Protein AF-H3H892-F1 (afdb_monomer)

Organism: Phytophthora ramorum (NCBI:txid164328)

Radius of gyration: 75.62 Å; Cα contacts (8 Å, |Δi|>4): 54; chains: 1; bounding box: 138×63×207 Å

Solvent-accessible surface area (backbone atoms only — not comparable to full-atom values): 18200 Å² total; per-residue (Å²): 142,84,83,83,84,80,84,80,76,83,85,83,81,85,79,85,83,84,84,83,81,87,83,89,85,81,79,95,74,92,76,88,75,78,83,76,73,81,71,98,73,62,76,70,66,55,54,45,59,76,70,69,56,87,44,82,67,57,51,55,53,53,53,48,51,51,53,47,54,51,48,53,50,51,52,49,54,49,54,47,50,53,48,54,52,50,49,52,49,51,51,52,44,65,76,70,48,92,69,76,68,89,49,66,69,59,42,53,43,44,74,69,34,91,43,76,67,42,36,53,50,46,57,52,65,72,48,71,78,78,69,74,54,69,60,54,49,51,52,50,52,51,51,47,55,52,50,52,52,51,51,52,53,48,51,54,50,50,53,52,50,51,54,49,49,54,51,51,50,53,50,48,59,47,51,54,52,49,53,51,51,52,52,53,52,52,48,54,52,50,53,48,53,51,54,49,52,53,50,52,53,50,51,54,52,48,54,52,52,53,51,49,54,51,52,52,52,51,52,52,50,51,54,51,51,52,52,53,51,52,52,49,52,54,48,52,55,49,51,53,50,53,51,51,52,51,53,52,52,52,52,52,51,51,51,51,51,52,52,52,52,48,51,55,46,55,42,51,54,30,51,54,44,27,77,74,42,60,74,68,38,37,55,52,24,54,53,52,43,53,55,45,53,55,50,52,52,53,51,50,54,53,52,53,54,52,51,59,58,67,73,75,114

Structure (mmCIF, N/CA/C/O backbone):
data_AF-H3H892-F1
#
_entry.id   AF-H3H892-F1
#
loop_
_atom_site.group_PDB
_atom_site.id
_atom_site.type_symbol
_atom_site.label_atom_id
_atom_site.label_alt_id
_atom_site.label_comp_id
_atom_site.label_asym_id
_atom_site.label_entity_id
_atom_site.label_seq_id
_atom_site.pdbx_PDB_ins_code
_atom_site.Cartn_x
_atom_site.Cartn_y
_atom_site.Cartn_z
_atom_site.occupancy
_atom_site.B_iso_or_equiv
_atom_site.auth_seq_id
_atom_site.auth_comp_id
_atom_site.auth_asym_id
_atom_site.auth_atom_id
_atom_site.pdbx_PDB_model_num
ATOM 1 N N . MET A 1 1 ? 9.735 -48.582 -25.160 1.00 47.03 1 MET A N 1
ATOM 2 C CA . MET A 1 1 ? 9.459 -47.682 -24.021 1.00 47.03 1 MET A CA 1
ATOM 3 C C . MET A 1 1 ? 9.987 -46.310 -24.380 1.00 47.03 1 MET A C 1
ATOM 5 O O . MET A 1 1 ? 11.188 -46.215 -24.537 1.00 47.03 1 MET A O 1
ATOM 9 N N . VAL A 1 2 ? 9.115 -45.327 -24.606 1.00 42.19 2 VAL A N 1
ATOM 10 C CA . VAL A 1 2 ? 9.162 -43.933 -24.112 1.00 42.19 2 VAL A CA 1
ATOM 11 C C . VAL A 1 2 ? 7.874 -43.288 -24.637 1.00 42.19 2 VAL A C 1
ATOM 13 O O . VAL A 1 2 ? 7.561 -43.370 -25.822 1.00 42.19 2 VAL A O 1
ATOM 16 N N . HIS A 1 3 ? 7.081 -42.764 -23.709 1.00 42.06 3 HIS A N 1
ATOM 17 C CA . HIS A 1 3 ? 5.717 -42.287 -23.897 1.00 42.06 3 HIS A CA 1
ATOM 18 C C . HIS A 1 3 ? 5.657 -40.904 -24.560 1.00 42.06 3 HIS A C 1
ATOM 20 O O . HIS A 1 3 ? 6.443 -40.018 -24.233 1.00 42.06 3 HIS A O 1
ATOM 26 N N . SER A 1 4 ? 4.666 -40.700 -25.431 1.00 47.91 4 SER A N 1
ATOM 27 C CA . SER A 1 4 ? 4.215 -39.376 -25.873 1.00 47.91 4 SER A CA 1
ATOM 28 C C . SER A 1 4 ? 3.509 -38.639 -24.722 1.00 47.91 4 SER A C 1
ATOM 30 O O . SER A 1 4 ? 2.649 -39.247 -24.078 1.00 47.91 4 SER A O 1
ATOM 32 N N . PRO A 1 5 ? 3.776 -37.345 -24.463 1.00 55.62 5 PRO A N 1
ATOM 33 C CA . PRO A 1 5 ? 2.976 -36.573 -23.522 1.00 55.62 5 PRO A CA 1
ATOM 34 C C . PRO A 1 5 ? 1.697 -36.078 -24.204 1.00 55.62 5 PRO A C 1
ATOM 36 O O . PRO A 1 5 ? 1.735 -35.402 -25.232 1.00 55.62 5 PRO A O 1
ATOM 39 N N . SER A 1 6 ? 0.558 -36.419 -23.604 1.00 49.12 6 SER A N 1
ATOM 40 C CA . SER A 1 6 ? -0.753 -35.894 -23.977 1.00 49.12 6 SER A CA 1
ATOM 41 C C . SER A 1 6 ? -0.872 -34.408 -23.634 1.00 49.12 6 SER A C 1
ATOM 43 O O . SER A 1 6 ? -0.512 -33.959 -22.549 1.00 49.12 6 SER A O 1
ATOM 45 N N . ARG A 1 7 ? -1.425 -33.663 -24.589 1.00 44.34 7 ARG A N 1
ATOM 46 C CA . ARG A 1 7 ? -1.801 -32.251 -24.521 1.00 44.34 7 ARG A CA 1
ATOM 47 C C . ARG A 1 7 ? -2.957 -32.070 -23.528 1.00 44.34 7 ARG A C 1
ATOM 49 O O . ARG A 1 7 ? -4.075 -32.483 -23.817 1.00 44.34 7 ARG A O 1
ATOM 56 N N . ALA A 1 8 ? -2.697 -31.452 -22.378 1.00 49.72 8 ALA A N 1
ATOM 57 C CA . ALA A 1 8 ? -3.742 -31.020 -21.450 1.00 49.72 8 ALA A CA 1
ATOM 58 C C . ALA A 1 8 ? -4.395 -29.724 -21.967 1.00 49.72 8 ALA A C 1
ATOM 60 O O . ALA A 1 8 ? -3.705 -28.751 -22.271 1.00 49.72 8 ALA A O 1
ATOM 61 N N . GLY A 1 9 ? -5.722 -29.739 -22.118 1.00 53.09 9 GLY A N 1
ATOM 62 C CA . GLY A 1 9 ? -6.535 -28.565 -22.444 1.00 53.09 9 GLY A CA 1
ATOM 63 C C . GLY A 1 9 ? -6.753 -27.639 -21.233 1.00 53.09 9 GLY A C 1
ATOM 64 O O . GLY A 1 9 ? -6.467 -28.035 -20.102 1.00 53.09 9 GLY A O 1
ATOM 65 N N . PRO A 1 10 ? -7.241 -26.406 -21.458 1.00 60.66 10 PRO A N 1
ATOM 66 C CA . PRO A 1 10 ? -7.428 -25.405 -20.408 1.00 60.66 10 PRO A CA 1
ATOM 67 C C . PRO A 1 10 ? -8.601 -25.760 -19.471 1.00 60.66 10 PRO A C 1
ATOM 69 O O . PRO A 1 10 ? -9.523 -26.465 -19.888 1.00 60.66 10 PRO A O 1
ATOM 72 N N . PRO A 1 11 ? -8.602 -25.270 -18.216 1.00 57.16 11 PRO A N 1
ATOM 73 C CA . PRO A 1 11 ? -9.674 -25.546 -17.266 1.00 57.16 11 PRO A CA 1
ATOM 74 C C . PRO A 1 11 ? -10.983 -24.848 -17.661 1.00 57.16 11 PRO A C 1
ATOM 76 O O . PRO A 1 11 ? -10.995 -23.702 -18.112 1.00 57.16 11 PRO A O 1
ATOM 79 N N . ALA A 1 12 ? -12.089 -25.566 -17.464 1.00 53.22 12 ALA A N 1
ATOM 80 C CA . ALA A 1 12 ? -13.446 -25.111 -17.729 1.00 53.22 12 ALA A CA 1
ATOM 81 C C . ALA A 1 12 ? -13.872 -23.963 -16.796 1.00 53.22 12 ALA A C 1
ATOM 83 O O . ALA A 1 12 ? -13.618 -23.971 -15.592 1.00 53.22 12 ALA A O 1
ATOM 84 N N . THR A 1 13 ? -14.557 -22.986 -17.381 1.00 53.31 13 THR A N 1
ATOM 85 C CA . THR A 1 13 ? -15.216 -21.852 -16.725 1.00 53.31 13 THR A CA 1
ATOM 86 C C . THR A 1 13 ? -16.431 -22.334 -15.913 1.00 53.31 13 THR A C 1
ATOM 88 O O . THR A 1 13 ? -17.211 -23.128 -16.443 1.00 53.31 13 THR A O 1
ATOM 91 N N . PRO A 1 14 ? -16.671 -21.863 -14.674 1.00 55.03 14 PRO A N 1
ATOM 92 C CA . PRO A 1 14 ? -17.935 -22.122 -13.990 1.00 55.03 14 PRO A CA 1
ATOM 93 C C . PRO A 1 14 ? -19.071 -21.300 -14.618 1.00 55.03 14 PRO A C 1
ATOM 95 O O . PRO A 1 14 ? -18.938 -20.092 -14.812 1.00 55.03 14 PRO A O 1
ATOM 98 N N . ALA A 1 15 ? -20.185 -21.964 -14.926 1.00 54.38 15 ALA A N 1
ATOM 99 C CA . ALA A 1 15 ? -21.421 -21.354 -15.414 1.00 54.38 15 ALA A CA 1
ATOM 100 C C . ALA A 1 15 ? -22.170 -20.580 -14.296 1.00 54.38 15 ALA A C 1
ATOM 102 O O . ALA A 1 15 ? -21.992 -20.889 -13.115 1.00 54.38 15 ALA A O 1
ATOM 103 N N . PRO A 1 16 ? -23.003 -19.579 -14.647 1.00 43.78 16 PRO A N 1
ATOM 104 C CA . PRO A 1 16 ? -23.590 -18.629 -13.703 1.00 43.78 16 PRO A CA 1
ATOM 105 C C . PRO A 1 16 ? -24.806 -19.198 -12.957 1.00 43.78 16 PRO A C 1
ATOM 107 O O . PRO A 1 16 ? -25.649 -19.882 -13.535 1.00 43.78 16 PRO A O 1
ATOM 110 N N . VAL A 1 17 ? -24.923 -18.856 -11.673 1.00 61.47 17 VAL A N 1
ATOM 111 C CA . VAL A 1 17 ? -26.103 -19.127 -10.836 1.00 61.47 17 VAL A CA 1
ATOM 112 C C . VAL A 1 17 ? -27.115 -17.980 -11.020 1.00 61.47 17 VAL A C 1
ATOM 114 O O . VAL A 1 17 ? -26.703 -16.819 -10.965 1.00 61.47 17 VAL A O 1
ATOM 117 N N . PRO A 1 18 ? -28.416 -18.253 -11.243 1.00 50.91 18 PRO A N 1
ATOM 118 C CA . PRO A 1 18 ? -29.417 -17.208 -11.456 1.00 50.91 18 PRO A CA 1
ATOM 119 C C . PRO A 1 18 ? -29.810 -16.509 -10.138 1.00 50.91 18 PRO A C 1
ATOM 121 O O . PRO A 1 18 ? -30.021 -17.192 -9.133 1.00 50.91 18 PRO A O 1
ATOM 124 N N . PRO A 1 19 ? -29.970 -15.171 -10.110 1.00 44.69 19 PRO A N 1
ATOM 125 C CA . PRO A 1 19 ? -30.568 -14.483 -8.972 1.00 44.69 19 PRO A CA 1
ATOM 126 C C . PRO A 1 19 ? -32.100 -14.559 -9.046 1.00 44.69 19 PRO A C 1
ATOM 128 O O . PRO A 1 19 ? -32.706 -14.147 -10.032 1.00 44.69 19 PRO A O 1
ATOM 131 N N . SER A 1 20 ? -32.724 -15.076 -7.985 1.00 41.62 20 SER A N 1
ATOM 132 C CA . SER A 1 20 ? -34.163 -14.911 -7.757 1.00 41.62 20 SER A CA 1
ATOM 133 C C . SER A 1 20 ? -34.474 -13.475 -7.338 1.00 41.62 20 SER A C 1
ATOM 135 O O . SER A 1 20 ? -33.737 -12.848 -6.577 1.00 41.62 20 SER A O 1
ATOM 137 N N . GLU A 1 21 ? -35.568 -12.972 -7.890 1.00 39.09 21 GLU A N 1
ATOM 138 C CA . GLU A 1 21 ? -36.010 -11.586 -7.897 1.00 39.09 21 GLU A CA 1
ATOM 139 C C . GLU A 1 21 ? -36.639 -11.086 -6.581 1.00 39.09 21 GLU A C 1
ATOM 141 O O . GLU A 1 21 ? -37.446 -11.759 -5.952 1.00 39.09 21 GLU A O 1
ATOM 146 N N . VAL A 1 22 ? -36.296 -9.825 -6.279 1.00 39.53 22 VAL A N 1
ATOM 147 C CA . VAL A 1 22 ? -37.177 -8.705 -5.888 1.00 39.53 22 VAL A CA 1
ATOM 148 C C . VAL A 1 22 ? -37.921 -8.764 -4.544 1.00 39.53 22 VAL A C 1
ATOM 150 O O . VAL A 1 22 ? -38.921 -9.447 -4.369 1.00 39.53 22 VAL A O 1
ATOM 153 N N . SER A 1 23 ? -37.571 -7.820 -3.662 1.00 32.84 23 SER A N 1
ATOM 154 C CA . SER A 1 23 ? -38.593 -6.976 -3.029 1.00 32.84 23 SER A CA 1
ATOM 155 C C . SER A 1 23 ? -38.035 -5.596 -2.680 1.00 32.84 23 SER A C 1
ATOM 157 O O . SER A 1 23 ? -37.074 -5.446 -1.929 1.00 32.84 23 SER A O 1
ATOM 159 N N . SER A 1 24 ? -38.668 -4.590 -3.273 1.00 35.28 24 SER A N 1
ATOM 160 C CA . SER A 1 24 ? -38.409 -3.159 -3.183 1.00 35.28 24 SER A CA 1
ATOM 161 C C . SER A 1 24 ? -38.413 -2.612 -1.752 1.00 35.28 24 SER A C 1
ATOM 163 O O . SER A 1 24 ? -39.325 -2.882 -0.975 1.00 35.28 24 SER A O 1
ATOM 165 N N . MET A 1 25 ? -37.453 -1.735 -1.451 1.00 34.56 25 MET A N 1
ATOM 166 C CA . MET A 1 25 ? -37.529 -0.776 -0.345 1.00 34.56 25 MET A CA 1
ATOM 167 C C . MET A 1 25 ? -37.977 0.588 -0.887 1.00 34.56 25 MET A C 1
ATOM 169 O O . MET A 1 25 ? -37.252 1.174 -1.695 1.00 34.56 25 MET A O 1
ATOM 173 N N . PRO A 1 26 ? -39.116 1.145 -0.444 1.00 38.84 26 PRO A N 1
ATOM 174 C CA . PRO A 1 26 ? -39.406 2.559 -0.589 1.00 38.84 26 PRO A CA 1
ATOM 175 C C . PRO A 1 26 ? -39.065 3.323 0.701 1.00 38.84 26 PRO A C 1
ATOM 177 O O . PRO A 1 26 ? -39.189 2.810 1.809 1.00 38.84 26 PRO A O 1
ATOM 180 N N . GLY A 1 27 ? -38.751 4.609 0.551 1.00 30.55 27 GLY A N 1
ATOM 181 C CA . GLY A 1 27 ? -39.174 5.599 1.542 1.00 30.55 27 GLY A CA 1
ATOM 182 C C . GLY A 1 27 ? -38.150 6.016 2.592 1.00 30.55 27 GLY A C 1
ATOM 183 O O . GLY A 1 27 ? -38.162 5.580 3.737 1.00 30.55 27 GLY A O 1
ATOM 184 N N . ARG A 1 28 ? -37.373 7.036 2.231 1.00 40.88 28 ARG A N 1
ATOM 185 C CA . ARG A 1 28 ? -36.840 8.035 3.161 1.00 40.88 28 ARG A CA 1
ATOM 186 C C . ARG A 1 28 ? -38.003 8.675 3.936 1.00 40.88 28 ARG A C 1
ATOM 188 O O . ARG A 1 28 ? -38.669 9.558 3.405 1.00 40.88 28 ARG A O 1
ATOM 195 N N . ALA A 1 29 ? -38.211 8.282 5.191 1.00 29.62 29 ALA A N 1
ATOM 196 C CA . ALA A 1 29 ? -39.040 9.015 6.145 1.00 29.62 29 ALA A CA 1
ATOM 197 C C . ALA A 1 29 ? -38.170 9.498 7.311 1.00 29.62 29 ALA A C 1
ATOM 199 O O . ALA A 1 29 ? -37.629 8.735 8.107 1.00 29.62 29 ALA A O 1
ATOM 200 N N . ARG A 1 30 ? -38.008 10.816 7.356 1.00 43.12 30 ARG A N 1
ATOM 201 C CA . ARG A 1 30 ? -37.339 11.588 8.397 1.00 43.12 30 ARG A CA 1
ATOM 202 C C . ARG A 1 30 ? -38.172 11.495 9.681 1.00 43.12 30 ARG A C 1
ATOM 204 O O . ARG A 1 30 ? -39.228 12.110 9.748 1.00 43.12 30 ARG A O 1
ATOM 211 N N . ALA A 1 31 ? -37.688 10.787 10.699 1.00 27.98 31 ALA A N 1
ATOM 212 C CA . ALA A 1 31 ? -38.206 10.902 12.060 1.00 27.98 31 ALA A CA 1
ATOM 213 C C . ALA A 1 31 ? -37.148 11.581 12.936 1.00 27.98 31 ALA A C 1
ATOM 215 O O . ALA A 1 31 ? -36.120 11.017 13.298 1.00 27.98 31 ALA A O 1
ATOM 216 N N . SER A 1 32 ? -37.419 12.853 13.205 1.00 41.53 32 SER A N 1
ATOM 217 C CA . SER A 1 32 ? -36.750 13.708 14.175 1.00 41.53 32 SER A CA 1
ATOM 218 C C . SER A 1 32 ? -36.868 13.105 15.579 1.00 41.53 32 SER A C 1
ATOM 220 O O . SER A 1 32 ? -37.843 13.369 16.280 1.00 41.53 32 SER A O 1
ATOM 222 N N . ALA A 1 33 ? -35.880 12.328 16.017 1.00 29.80 33 ALA A N 1
ATOM 223 C CA . ALA A 1 33 ? -35.745 11.978 17.425 1.00 29.80 33 ALA A CA 1
ATOM 224 C C . ALA A 1 33 ? -34.986 13.108 18.128 1.00 29.80 33 ALA A C 1
ATOM 226 O O . ALA A 1 33 ? -33.765 13.222 18.027 1.00 29.80 33 ALA A O 1
ATOM 227 N N . ARG A 1 34 ? -35.744 13.982 18.802 1.00 31.08 34 ARG A N 1
ATOM 228 C CA . ARG A 1 34 ? -35.225 14.925 19.796 1.00 31.08 34 ARG A CA 1
ATOM 229 C C . ARG A 1 34 ? -34.291 14.165 20.736 1.00 31.08 34 ARG A C 1
ATOM 231 O O . ARG A 1 34 ? -34.720 13.250 21.433 1.00 31.08 34 ARG A O 1
ATOM 238 N N . SER A 1 35 ? -33.028 14.567 20.756 1.00 27.16 35 SER A N 1
ATOM 239 C CA . SER A 1 35 ? -32.073 14.194 21.786 1.00 27.16 35 SER A CA 1
ATOM 240 C C . SER A 1 35 ? -32.571 14.735 23.126 1.00 27.16 35 SER A C 1
ATOM 242 O O . SER A 1 35 ? -32.352 15.900 23.455 1.00 27.16 35 SER A O 1
ATOM 244 N N . HIS A 1 36 ? -33.268 13.905 23.895 1.00 35.56 36 HIS A N 1
ATOM 245 C CA . HIS A 1 36 ? -33.384 14.128 25.327 1.00 35.56 36 HIS A CA 1
ATOM 246 C C . HIS A 1 36 ? -32.047 13.724 25.944 1.00 35.56 36 HIS A C 1
ATOM 248 O O . HIS A 1 36 ? -31.755 12.547 26.131 1.00 35.56 36 HIS A O 1
ATOM 254 N N . SER A 1 37 ? -31.203 14.723 26.188 1.00 33.38 37 SER A N 1
ATOM 255 C CA . SER A 1 37 ? -30.063 14.605 27.089 1.00 33.38 37 SER A CA 1
ATOM 256 C C . SER A 1 37 ? -30.570 14.135 28.458 1.00 33.38 37 SER A C 1
ATOM 258 O O . SER A 1 37 ? -31.407 14.837 29.039 1.00 33.38 37 SER A O 1
ATOM 260 N N . PRO A 1 38 ? -30.095 13.007 29.013 1.00 40.22 38 PRO A N 1
ATOM 261 C CA . PRO A 1 38 ? -30.345 12.706 30.410 1.00 40.22 38 PRO A CA 1
ATOM 262 C C . PRO A 1 38 ? -29.518 13.699 31.227 1.00 40.22 38 PRO A C 1
ATOM 264 O O . PRO A 1 38 ? -28.289 13.715 31.157 1.00 40.22 38 PRO A O 1
ATOM 267 N N . SER A 1 39 ? -30.210 14.586 31.935 1.00 35.47 39 SER A N 1
ATOM 268 C CA . SER A 1 39 ? -29.606 15.477 32.923 1.00 35.47 39 SER A CA 1
ATOM 269 C C . SER A 1 39 ? -28.881 14.640 33.993 1.00 35.47 39 SER A C 1
ATOM 271 O O . SER A 1 39 ? -29.394 13.582 34.369 1.00 35.47 39 SER A O 1
ATOM 273 N N . PRO A 1 40 ? -27.715 15.070 34.507 1.00 40.44 40 PRO A N 1
ATOM 274 C CA . PRO A 1 40 ? -26.968 14.331 35.513 1.00 40.44 40 PRO A CA 1
ATOM 275 C C . PRO A 1 40 ? -27.586 14.607 36.885 1.00 40.44 40 PRO A C 1
ATOM 277 O O . PRO A 1 40 ? -27.091 15.427 37.653 1.00 40.44 40 PRO A O 1
ATOM 280 N N . ALA A 1 41 ? -28.706 13.965 37.199 1.00 42.53 41 ALA A N 1
ATOM 281 C CA . ALA A 1 41 ? -29.272 14.047 38.535 1.00 42.53 41 ALA A CA 1
ATOM 282 C C . ALA A 1 41 ? -29.958 12.736 38.920 1.00 42.53 41 ALA A C 1
ATOM 284 O O . ALA A 1 41 ? -30.931 12.311 38.306 1.00 42.53 41 ALA A O 1
ATOM 285 N N . THR A 1 42 ? -29.442 12.148 40.001 1.00 42.16 42 THR A N 1
ATOM 286 C CA . THR A 1 42 ? -30.031 11.082 40.832 1.00 42.16 42 THR A CA 1
ATOM 287 C C . THR A 1 42 ? -30.089 9.654 40.261 1.00 42.16 42 THR A C 1
ATOM 289 O O . THR A 1 42 ? -31.173 9.119 40.050 1.00 42.16 42 THR A O 1
ATOM 292 N N . PRO A 1 43 ? -28.941 8.945 40.179 1.00 50.12 43 PRO A N 1
ATOM 293 C CA . PRO A 1 43 ? -28.924 7.492 39.947 1.00 50.12 43 PRO A CA 1
ATOM 294 C C . PRO A 1 43 ? -29.624 6.679 41.057 1.00 50.12 43 PRO A C 1
ATOM 296 O O . PRO A 1 43 ? -29.991 5.528 40.845 1.00 50.12 43 PRO A O 1
ATOM 299 N N . LEU A 1 44 ? -29.854 7.270 42.237 1.00 45.09 44 LEU A N 1
ATOM 300 C CA . LEU A 1 44 ? -30.519 6.604 43.362 1.00 45.09 44 LEU A CA 1
ATOM 301 C C . LEU A 1 44 ? -32.034 6.412 43.174 1.00 45.09 44 LEU A C 1
ATOM 303 O O . LEU A 1 44 ? -32.582 5.444 43.696 1.00 45.09 44 LEU A O 1
ATOM 307 N N . LEU A 1 45 ? -32.710 7.302 42.439 1.00 46.03 45 LEU A N 1
ATOM 308 C CA . LEU A 1 45 ? -34.166 7.228 42.245 1.00 46.03 45 LEU A CA 1
ATOM 309 C C . LEU A 1 45 ? -34.567 6.223 41.155 1.00 46.03 45 LEU A C 1
ATOM 311 O O . LEU A 1 45 ? -35.594 5.558 41.288 1.00 46.03 45 LEU A O 1
ATOM 315 N N . ASP A 1 46 ? -33.738 6.051 40.124 1.00 44.00 46 ASP A N 1
ATOM 316 C CA . ASP A 1 46 ? -34.024 5.120 39.024 1.00 44.00 46 ASP A CA 1
ATOM 317 C C . ASP A 1 46 ? -33.678 3.661 39.359 1.00 44.00 46 ASP A C 1
ATOM 319 O O . ASP A 1 46 ? -34.359 2.745 38.893 1.00 44.00 46 ASP A O 1
ATOM 323 N N . LEU A 1 47 ? -32.706 3.421 40.247 1.00 50.19 47 LEU A N 1
ATOM 324 C CA . LEU A 1 47 ? -32.393 2.074 40.748 1.00 50.19 47 LEU A CA 1
ATOM 325 C C . LEU A 1 47 ? -33.546 1.465 41.564 1.00 50.19 47 LEU A C 1
ATOM 327 O O . LEU A 1 47 ? -33.798 0.264 41.473 1.00 50.19 47 LEU A O 1
ATOM 331 N N . ALA A 1 48 ? -34.293 2.289 42.306 1.00 45.41 48 ALA A N 1
ATOM 332 C CA . ALA A 1 48 ? -35.479 1.842 43.037 1.00 45.41 48 ALA A CA 1
ATOM 333 C C . ALA A 1 48 ? -36.634 1.439 42.096 1.00 45.41 48 ALA A C 1
ATOM 335 O O . ALA A 1 48 ? -37.373 0.500 42.397 1.00 45.41 48 ALA A O 1
ATOM 336 N N . ARG A 1 49 ? -36.755 2.103 40.935 1.00 45.34 49 ARG A N 1
ATOM 337 C CA . ARG A 1 49 ? -37.771 1.811 39.908 1.00 45.34 49 ARG A CA 1
ATOM 338 C C . ARG A 1 49 ? -37.442 0.583 39.058 1.00 45.34 49 ARG A C 1
ATOM 340 O O . ARG A 1 49 ? -38.340 -0.210 38.794 1.00 45.34 49 ARG A O 1
ATOM 347 N N . LEU A 1 50 ? -36.183 0.387 38.655 1.00 48.38 50 LEU A N 1
ATOM 348 C CA . LEU A 1 50 ? -35.781 -0.785 37.856 1.00 48.38 50 LEU A CA 1
ATOM 349 C C . LEU A 1 50 ? -35.811 -2.101 38.645 1.00 48.38 50 LEU A C 1
ATOM 351 O O . LEU A 1 50 ? -36.040 -3.155 38.060 1.00 48.38 50 LEU A O 1
ATOM 355 N N . ALA A 1 51 ? -35.621 -2.050 39.963 1.00 49.66 51 ALA A N 1
ATOM 356 C CA . ALA A 1 51 ? -35.691 -3.223 40.832 1.00 49.66 51 ALA A CA 1
ATOM 357 C C . ALA A 1 51 ? -37.132 -3.637 41.216 1.00 49.66 51 ALA A C 1
ATOM 359 O O . ALA A 1 51 ? -37.304 -4.513 42.062 1.00 49.66 51 ALA A O 1
ATOM 360 N N . GLY A 1 52 ? -38.168 -3.031 40.617 1.00 39.16 52 GLY A N 1
ATOM 361 C CA . GLY A 1 52 ? -39.567 -3.416 40.843 1.00 39.16 52 GLY A CA 1
ATOM 362 C C . GLY A 1 52 ? -40.072 -3.146 42.264 1.00 39.16 52 GLY A C 1
ATOM 363 O O . GLY A 1 52 ? -40.987 -3.820 42.733 1.00 39.16 52 GLY A O 1
ATOM 364 N N . TYR A 1 53 ? -39.479 -2.186 42.979 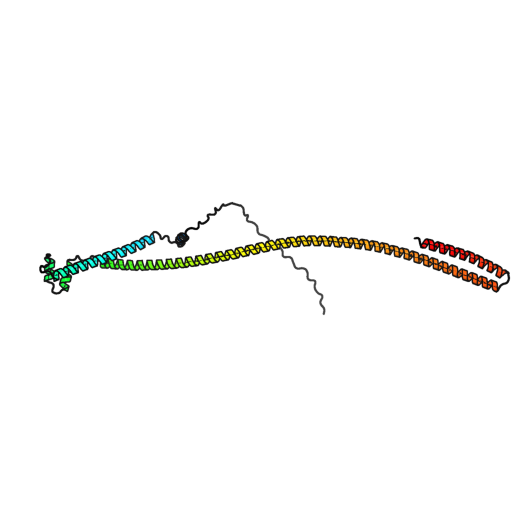1.00 46.97 53 TYR A N 1
ATOM 365 C CA . TYR A 1 53 ? -39.957 -1.793 44.300 1.00 46.97 53 TYR A CA 1
ATOM 366 C C . TYR A 1 53 ? -41.014 -0.690 44.181 1.00 46.97 53 TYR A C 1
ATOM 368 O O . TYR A 1 53 ? -40.737 0.480 44.435 1.00 46.97 53 TYR A O 1
ATOM 376 N N . ASP A 1 54 ? -42.264 -1.078 43.921 1.00 41.78 54 ASP A N 1
ATOM 377 C CA . ASP A 1 54 ? -43.457 -0.267 44.224 1.00 41.78 54 ASP A CA 1
ATOM 378 C C . ASP A 1 54 ? -43.676 -0.192 45.752 1.00 41.78 54 ASP A C 1
ATOM 380 O O . ASP A 1 54 ? -44.697 -0.605 46.302 1.00 41.78 54 ASP A O 1
ATOM 384 N N . SER A 1 55 ? -42.657 0.252 46.495 1.00 47.09 55 SER A N 1
ATOM 385 C CA . SER A 1 55 ? -42.539 -0.031 47.930 1.00 47.09 55 SER A CA 1
ATOM 386 C C . SER A 1 55 ? -42.690 1.175 48.857 1.00 47.09 55 SER A C 1
ATOM 388 O O . SER A 1 55 ? -42.511 1.025 50.069 1.00 47.09 55 SER A O 1
ATOM 390 N N . SER A 1 56 ? -43.045 2.348 48.341 1.00 46.59 56 SER A N 1
ATOM 391 C CA . SER A 1 56 ? -43.219 3.539 49.182 1.00 46.59 56 SER A CA 1
ATOM 392 C C . SER A 1 56 ? -44.407 3.411 50.145 1.00 46.59 56 SER A C 1
ATOM 394 O O . SER A 1 56 ? -44.342 3.937 51.250 1.00 46.59 56 SER A O 1
ATOM 396 N N . ASN A 1 57 ? -45.442 2.639 49.783 1.00 45.16 57 ASN A N 1
ATOM 397 C CA . ASN A 1 57 ? -46.675 2.549 50.575 1.00 45.16 57 ASN A CA 1
ATOM 398 C C . ASN A 1 57 ? -46.808 1.249 51.394 1.00 45.16 57 ASN A C 1
ATOM 400 O O . ASN A 1 57 ? -47.426 1.275 52.454 1.00 45.16 57 ASN A O 1
ATOM 404 N N . LEU A 1 58 ? -46.196 0.130 50.972 1.00 45.16 58 LEU A N 1
ATOM 405 C CA . LEU A 1 58 ? -46.236 -1.123 51.749 1.00 45.16 58 LEU A CA 1
ATOM 406 C C . LEU A 1 58 ? -45.228 -1.144 52.906 1.00 45.16 58 LEU A C 1
ATOM 408 O O . LEU A 1 58 ? -45.557 -1.597 53.998 1.00 45.16 58 LEU A O 1
ATOM 412 N N . ALA A 1 59 ? -44.011 -0.631 52.697 1.00 48.00 59 ALA A N 1
ATOM 413 C CA . ALA A 1 59 ? -42.984 -0.656 53.739 1.00 48.00 59 ALA A CA 1
ATOM 414 C C . ALA A 1 59 ? -43.342 0.283 54.902 1.00 48.00 59 ALA A C 1
ATOM 416 O O . ALA A 1 59 ? -43.223 -0.105 56.060 1.00 48.00 59 ALA A O 1
ATOM 417 N N . ALA A 1 60 ? -43.845 1.488 54.612 1.00 47.97 60 ALA A N 1
ATOM 418 C CA . ALA A 1 60 ? -44.265 2.431 55.646 1.00 47.97 60 ALA A CA 1
ATOM 419 C C . ALA A 1 60 ? -45.387 1.859 56.533 1.00 47.97 60 ALA A C 1
ATOM 421 O O . ALA A 1 60 ? -45.331 2.018 57.748 1.00 47.97 60 ALA A O 1
ATOM 422 N N . GLY A 1 61 ? -46.350 1.133 55.949 1.00 52.28 61 GLY A N 1
ATOM 423 C CA . GLY A 1 61 ? -47.435 0.480 56.690 1.00 52.28 61 GLY A CA 1
ATOM 424 C C . GLY A 1 61 ? -46.973 -0.696 57.559 1.00 52.28 61 GLY A C 1
ATOM 425 O O . GLY A 1 61 ? -47.409 -0.820 58.701 1.00 52.28 61 GLY A O 1
ATOM 426 N N . GLU A 1 62 ? -46.048 -1.527 57.065 1.00 54.16 62 GLU A N 1
ATOM 427 C CA . GLU A 1 62 ? -45.502 -2.660 57.829 1.00 54.16 62 GLU A CA 1
ATOM 428 C C . GLU A 1 62 ? -44.579 -2.212 58.972 1.00 54.16 62 GLU A C 1
ATOM 430 O O . GLU A 1 62 ? -44.679 -2.740 60.079 1.00 54.16 62 GLU A O 1
ATOM 435 N N . PHE A 1 63 ? -43.712 -1.217 58.745 1.00 54.34 63 PHE A N 1
ATOM 436 C CA . PHE A 1 63 ? -42.835 -0.669 59.787 1.00 54.34 63 PHE A CA 1
ATOM 437 C C . PHE A 1 63 ? -43.604 0.167 60.822 1.00 54.34 63 PHE A C 1
ATOM 439 O O . PHE A 1 63 ? -43.276 0.097 62.007 1.00 54.34 63 PHE A O 1
ATOM 446 N N . ALA A 1 64 ? -44.648 0.897 60.410 1.00 60.12 64 ALA A N 1
ATOM 447 C CA . ALA A 1 64 ? -45.559 1.574 61.335 1.00 60.12 64 ALA A CA 1
ATOM 448 C C . ALA A 1 64 ? -46.348 0.568 62.187 1.00 60.12 64 ALA A C 1
ATOM 450 O O . ALA A 1 64 ? -46.446 0.747 63.398 1.00 60.12 64 ALA A O 1
ATOM 451 N N . GLY A 1 65 ? -46.819 -0.538 61.596 1.00 67.00 65 GLY A N 1
ATOM 452 C CA . GLY A 1 65 ? -47.446 -1.635 62.340 1.00 67.00 65 GLY A CA 1
ATOM 453 C C . GLY A 1 65 ? -46.490 -2.315 63.328 1.00 67.00 65 GLY A C 1
ATOM 454 O O . GLY A 1 65 ? -46.884 -2.663 64.436 1.00 67.00 65 GLY A O 1
ATOM 455 N N . LEU A 1 66 ? -45.211 -2.446 62.970 1.00 74.62 66 LEU A N 1
ATOM 456 C CA . LEU A 1 66 ? -44.146 -2.954 63.844 1.00 74.62 66 LEU A CA 1
ATOM 457 C C . LEU A 1 66 ? -43.874 -2.030 65.040 1.00 74.62 66 LEU A C 1
ATOM 459 O O . LEU A 1 66 ? -43.752 -2.499 66.172 1.00 74.62 66 LEU A O 1
ATOM 463 N N . ALA A 1 67 ? -43.780 -0.721 64.792 1.00 80.69 67 ALA A N 1
ATOM 464 C CA . ALA A 1 67 ? -43.614 0.288 65.836 1.00 80.69 67 ALA A CA 1
ATOM 465 C C . ALA A 1 67 ? -44.818 0.312 66.787 1.00 80.69 67 ALA A C 1
ATOM 467 O O . ALA A 1 67 ? -44.638 0.381 68.001 1.00 80.69 67 ALA A O 1
ATOM 468 N N . GLU A 1 68 ? -46.024 0.160 66.242 1.00 81.81 68 GLU A N 1
ATOM 469 C CA . GLU A 1 68 ? -47.265 0.112 67.008 1.00 81.81 68 GLU A CA 1
ATOM 470 C C . GLU A 1 68 ? -47.374 -1.156 67.870 1.00 81.81 68 GLU A C 1
ATOM 472 O O . GLU A 1 68 ? -47.684 -1.064 69.055 1.00 81.81 68 GLU A O 1
ATOM 477 N N . ILE A 1 69 ? -47.017 -2.335 67.341 1.00 82.25 69 ILE A N 1
ATOM 478 C CA . ILE A 1 69 ? -46.968 -3.581 68.130 1.00 82.25 69 ILE A CA 1
ATOM 479 C C . ILE A 1 69 ? -45.949 -3.466 69.275 1.00 82.25 69 ILE A C 1
ATOM 481 O O . ILE A 1 69 ? -46.238 -3.889 70.394 1.00 82.25 69 ILE A O 1
ATOM 485 N N . ARG A 1 70 ? -44.772 -2.867 69.031 1.00 87.06 70 ARG A N 1
ATOM 486 C CA . ARG A 1 70 ? -43.772 -2.612 70.086 1.00 87.06 70 ARG A CA 1
ATOM 487 C C . ARG A 1 70 ? -44.279 -1.627 71.140 1.00 87.06 70 ARG A C 1
ATOM 489 O O . ARG A 1 70 ? -44.039 -1.852 72.322 1.00 87.06 70 ARG A O 1
ATOM 496 N N . ARG A 1 71 ? -44.984 -0.569 70.726 1.00 88.19 71 ARG A N 1
ATOM 497 C CA . ARG A 1 71 ? -45.590 0.423 71.627 1.00 88.19 71 ARG A CA 1
ATOM 498 C C . ARG A 1 71 ? -46.629 -0.225 72.541 1.00 88.19 71 ARG A C 1
ATOM 500 O O . ARG A 1 71 ? -46.533 -0.079 73.753 1.00 88.19 71 ARG A O 1
ATOM 507 N N . VAL A 1 72 ? -47.557 -0.998 71.975 1.00 85.25 72 VAL A N 1
ATOM 508 C CA . VAL A 1 72 ? -48.610 -1.697 72.732 1.00 85.25 72 VAL A CA 1
ATOM 509 C C . VAL A 1 72 ? -48.019 -2.715 73.712 1.00 85.25 72 VAL A C 1
ATOM 511 O O . VAL A 1 72 ? -48.472 -2.807 74.850 1.00 85.25 72 VAL A O 1
ATOM 514 N N . LEU A 1 73 ? -46.972 -3.446 73.315 1.00 84.50 73 LEU A N 1
ATOM 515 C CA . LEU A 1 73 ? -46.244 -4.348 74.216 1.00 84.50 73 LEU A CA 1
ATOM 516 C C . LEU A 1 73 ? -45.563 -3.601 75.369 1.00 84.50 73 LEU A C 1
ATOM 518 O O . LEU A 1 73 ? -45.662 -4.044 76.510 1.00 84.50 73 LEU A O 1
ATOM 522 N N . ALA A 1 74 ? -44.921 -2.465 75.090 1.00 85.31 74 ALA A N 1
ATOM 523 C CA . ALA A 1 74 ? -44.281 -1.642 76.114 1.00 85.31 74 ALA A CA 1
ATOM 524 C C . ALA A 1 74 ? -45.302 -1.048 77.100 1.00 85.31 74 ALA A C 1
ATOM 526 O O . ALA A 1 74 ? -45.081 -1.072 78.308 1.00 85.31 74 ALA A O 1
ATOM 527 N N . GLU A 1 75 ? -46.443 -0.568 76.602 1.00 85.69 75 GLU A N 1
ATOM 528 C CA . GLU A 1 75 ? -47.544 -0.062 77.429 1.00 85.69 75 GLU A CA 1
ATOM 529 C C . GLU A 1 75 ? -48.183 -1.163 78.276 1.00 85.69 75 GLU A C 1
ATOM 531 O O . GLU A 1 75 ? -48.509 -0.931 79.440 1.00 85.69 75 GLU A O 1
ATOM 536 N N . HIS A 1 76 ? -48.317 -2.376 77.732 1.00 84.25 76 HIS A N 1
ATOM 537 C CA . HIS A 1 76 ? -48.794 -3.527 78.492 1.00 84.25 76 HIS A CA 1
ATOM 538 C C . HIS A 1 76 ? -47.814 -3.924 79.605 1.00 84.25 76 HIS A C 1
ATOM 540 O O . HIS A 1 76 ? -48.240 -4.130 80.739 1.00 84.25 76 HIS A O 1
ATOM 546 N N . GLU A 1 77 ? -46.511 -3.989 79.316 1.00 84.19 77 GLU A N 1
ATOM 547 C CA . GLU A 1 77 ? -45.481 -4.298 80.318 1.00 84.19 77 GLU A CA 1
ATOM 548 C C . GLU A 1 77 ? -45.417 -3.239 81.426 1.00 84.19 77 GLU A C 1
ATOM 550 O O . GLU A 1 77 ? -45.274 -3.578 82.600 1.00 84.19 77 GLU A O 1
ATOM 555 N N . GLU A 1 78 ? -45.572 -1.963 81.082 1.00 83.31 78 GLU A N 1
ATOM 556 C CA . GLU A 1 78 ? -45.623 -0.869 82.054 1.00 83.31 78 GLU A CA 1
ATOM 557 C C . GLU A 1 78 ? -46.903 -0.918 82.901 1.00 83.31 78 GLU A C 1
ATOM 559 O O . GLU A 1 78 ? -46.857 -0.819 84.127 1.00 83.31 78 GLU A O 1
ATOM 564 N N . SER A 1 79 ? -48.049 -1.177 82.268 1.00 79.62 79 SER A N 1
ATOM 565 C CA . SER A 1 79 ? -49.329 -1.389 82.950 1.00 79.62 79 SER A CA 1
ATOM 566 C C . SER A 1 79 ? -49.287 -2.591 83.902 1.00 79.62 79 SER A C 1
ATOM 568 O O . SER A 1 79 ? -49.887 -2.564 84.980 1.00 79.62 79 SER A O 1
ATOM 570 N N . GLN A 1 80 ? -48.571 -3.652 83.527 1.00 79.50 80 GLN A N 1
ATOM 571 C CA . GLN A 1 80 ? -48.369 -4.827 84.366 1.00 79.50 80 GLN A CA 1
ATOM 572 C C . GLN A 1 80 ? -47.499 -4.493 85.583 1.00 79.50 80 GLN A C 1
ATOM 574 O O . GLN A 1 80 ? -47.912 -4.767 86.708 1.00 79.50 80 GLN A O 1
ATOM 579 N N . LYS A 1 81 ? -46.366 -3.806 85.389 1.00 82.06 81 LYS A N 1
ATOM 580 C CA . LYS A 1 81 ? -45.504 -3.343 86.493 1.00 82.06 81 LYS A CA 1
ATOM 581 C C . LYS A 1 81 ? -46.243 -2.436 87.472 1.00 82.06 81 LYS A C 1
ATOM 583 O O . LYS A 1 81 ? -46.065 -2.572 88.678 1.00 82.06 81 LYS A O 1
ATOM 588 N N . GLN A 1 82 ? -47.081 -1.529 86.971 1.00 80.56 82 GLN A N 1
ATOM 589 C CA . GLN A 1 82 ? -47.887 -0.640 87.811 1.00 80.56 82 GLN A CA 1
ATOM 590 C C . GLN A 1 82 ? -48.890 -1.419 88.669 1.00 80.56 82 GLN A C 1
ATOM 592 O O . GLN A 1 82 ? -49.046 -1.112 89.851 1.00 80.56 82 GLN A O 1
ATOM 597 N N . ARG A 1 83 ? -49.530 -2.459 88.116 1.00 77.62 83 ARG A N 1
ATOM 598 C CA . ARG A 1 83 ? -50.403 -3.348 88.899 1.00 77.62 83 ARG A CA 1
ATOM 599 C C . ARG A 1 83 ? -49.624 -4.174 89.912 1.00 77.62 83 ARG A C 1
ATOM 601 O O . ARG A 1 83 ? -50.062 -4.262 91.053 1.00 77.62 83 ARG A O 1
ATOM 608 N N . ASP A 1 84 ? -48.475 -4.727 89.537 1.00 78.62 84 ASP A N 1
ATOM 609 C CA . ASP A 1 84 ? -47.624 -5.490 90.457 1.00 78.62 84 ASP A CA 1
ATOM 610 C C . ASP A 1 84 ? -47.118 -4.606 91.612 1.00 78.62 84 ASP A C 1
ATOM 612 O O . ASP A 1 84 ? -47.111 -5.034 92.766 1.00 78.62 84 ASP A O 1
ATOM 616 N N . ALA A 1 85 ? -46.782 -3.342 91.337 1.00 79.19 85 ALA A N 1
ATOM 617 C CA . ALA A 1 85 ? -46.421 -2.350 92.349 1.00 79.19 85 ALA A CA 1
ATOM 618 C C . ALA A 1 85 ? -47.607 -1.956 93.250 1.00 79.19 85 ALA A C 1
ATOM 620 O O . ALA A 1 85 ? -47.433 -1.807 94.463 1.00 79.19 85 ALA A O 1
ATOM 621 N N . ALA A 1 86 ? -48.813 -1.818 92.688 1.00 77.06 86 ALA A N 1
ATOM 622 C CA . ALA A 1 86 ? -50.037 -1.553 93.446 1.00 77.06 86 ALA A CA 1
ATOM 623 C C . ALA A 1 86 ? -50.410 -2.740 94.348 1.00 77.06 86 ALA A C 1
ATOM 625 O O . ALA A 1 86 ? -50.705 -2.549 95.525 1.00 77.06 86 ALA A O 1
ATOM 626 N N . LEU A 1 87 ? -50.312 -3.967 93.831 1.00 76.06 87 LEU A N 1
ATOM 627 C CA . LEU A 1 87 ? -50.484 -5.202 94.595 1.00 76.06 87 LEU A CA 1
ATOM 628 C C . LEU A 1 87 ? -49.447 -5.315 95.717 1.00 76.06 87 LEU A C 1
ATOM 630 O O . LEU A 1 87 ? -49.816 -5.584 96.855 1.00 76.06 87 LEU A O 1
ATOM 634 N N . ALA A 1 88 ? -48.165 -5.061 95.436 1.00 77.44 88 ALA A N 1
ATOM 635 C CA . ALA A 1 88 ? -47.115 -5.066 96.455 1.00 77.44 88 ALA A CA 1
ATOM 636 C C . ALA A 1 88 ? -47.365 -4.009 97.543 1.00 77.44 88 ALA A C 1
ATOM 638 O O . ALA A 1 88 ? -47.151 -4.277 98.724 1.00 77.44 88 ALA A O 1
ATOM 639 N N . SER A 1 89 ? -47.872 -2.834 97.158 1.00 76.56 89 SER A N 1
ATOM 640 C CA . SER A 1 89 ? -48.237 -1.755 98.083 1.00 76.56 89 SER A CA 1
ATOM 641 C C . SER A 1 89 ? -49.454 -2.115 98.943 1.00 76.56 89 SER A C 1
ATOM 643 O O . SER A 1 89 ? -49.421 -1.879 100.147 1.00 76.56 89 SER A O 1
ATOM 645 N N . LEU A 1 90 ? -50.489 -2.747 98.374 1.00 74.38 90 LEU A N 1
ATOM 646 C CA . LEU A 1 90 ? -51.650 -3.264 99.114 1.00 74.38 90 LEU A CA 1
ATOM 647 C C . LEU A 1 90 ? -51.261 -4.382 100.086 1.00 74.38 90 LEU A C 1
ATOM 649 O O . LEU A 1 90 ? -51.693 -4.377 101.234 1.00 74.38 90 LEU A O 1
ATOM 653 N N . VAL A 1 91 ? -50.403 -5.311 99.660 1.00 73.06 91 VAL A N 1
ATOM 654 C CA . VAL A 1 91 ? -49.864 -6.372 100.524 1.00 73.06 91 VAL A CA 1
ATOM 655 C C . VAL A 1 91 ? -49.008 -5.775 101.642 1.00 73.06 91 VAL A C 1
ATOM 657 O O . VAL A 1 91 ? -49.143 -6.176 102.794 1.00 73.06 91 VAL A O 1
ATOM 660 N N . SER A 1 92 ? -48.167 -4.781 101.340 1.00 73.75 92 SER A N 1
ATOM 661 C CA . SER A 1 92 ? -47.376 -4.077 102.354 1.00 73.75 92 SER A CA 1
ATOM 662 C C . SER A 1 92 ? -48.258 -3.313 103.344 1.00 73.75 92 SER A C 1
ATOM 664 O O . SER A 1 92 ? -47.966 -3.319 104.538 1.00 73.75 92 SER A O 1
ATOM 666 N N . LEU A 1 93 ? -49.338 -2.678 102.875 1.00 69.50 93 LEU A N 1
ATOM 667 C CA . LEU A 1 93 ? -50.329 -2.016 103.722 1.00 69.50 93 LEU A CA 1
ATOM 668 C C . LEU A 1 93 ? -50.996 -3.039 104.649 1.00 69.50 93 LEU A C 1
ATOM 670 O O . LEU A 1 93 ? -50.935 -2.882 105.859 1.00 69.50 93 LEU A O 1
ATOM 674 N N . LEU A 1 94 ? -51.504 -4.145 104.103 1.00 68.50 94 LEU A N 1
ATOM 675 C CA . LEU A 1 94 ? -52.107 -5.246 104.865 1.00 68.50 94 LEU A CA 1
ATOM 676 C C . LEU A 1 94 ? -51.175 -5.844 105.930 1.00 68.50 94 LEU A C 1
ATOM 678 O O . LEU A 1 94 ? -51.635 -6.203 107.010 1.00 68.50 94 LEU A O 1
ATOM 682 N N . LEU A 1 95 ? -49.874 -5.940 105.646 1.00 67.88 95 LEU A N 1
ATOM 683 C CA . LEU A 1 95 ? -48.875 -6.443 106.594 1.00 67.88 95 LEU A CA 1
ATOM 684 C C . LEU A 1 95 ? -48.496 -5.426 107.687 1.00 67.88 95 LEU A C 1
ATOM 686 O O . LEU A 1 95 ? -47.885 -5.818 108.680 1.00 67.88 95 LEU A O 1
ATOM 690 N N . THR A 1 96 ? -48.823 -4.138 107.521 1.00 66.38 96 THR A N 1
ATOM 691 C CA . THR A 1 96 ? -48.373 -3.053 108.417 1.00 66.38 96 THR A CA 1
ATOM 692 C C . THR A 1 96 ? -49.497 -2.247 109.082 1.00 66.38 96 THR A C 1
ATOM 694 O O . THR A 1 96 ? -49.235 -1.580 110.083 1.00 66.38 96 THR A O 1
ATOM 697 N N . SER A 1 97 ? -50.743 -2.302 108.598 1.00 55.22 97 SER A N 1
ATOM 698 C CA . SER A 1 97 ? -51.867 -1.507 109.116 1.00 55.22 97 SER A CA 1
ATOM 699 C C . SER A 1 97 ? -52.788 -2.290 110.064 1.00 55.22 97 SER A C 1
ATOM 701 O O . SER A 1 97 ? -53.260 -3.374 109.736 1.00 55.22 97 SER A O 1
ATOM 703 N N . ALA A 1 98 ? -53.095 -1.700 111.227 1.00 51.50 98 ALA A N 1
ATOM 704 C CA . ALA A 1 98 ? -53.950 -2.269 112.276 1.00 51.50 98 ALA A CA 1
ATOM 705 C C . ALA A 1 98 ? -55.484 -2.168 112.065 1.00 51.50 98 ALA A C 1
ATOM 707 O O . ALA A 1 98 ? -56.210 -2.801 112.832 1.00 51.50 98 ALA A O 1
ATOM 708 N N . PRO A 1 99 ? -56.033 -1.466 111.055 1.00 53.81 99 PRO A N 1
ATOM 709 C CA . PRO A 1 99 ? -57.381 -1.752 110.578 1.00 53.81 99 PRO A CA 1
ATOM 710 C C . PRO A 1 99 ? -57.318 -2.503 109.243 1.00 53.81 99 PRO A C 1
ATOM 712 O O . PRO A 1 99 ? -56.695 -2.050 108.287 1.00 53.81 99 PRO A O 1
ATOM 715 N N . LEU A 1 100 ? -57.991 -3.656 109.182 1.00 56.44 100 LEU A N 1
ATOM 716 C CA . LEU A 1 100 ? -58.219 -4.393 107.935 1.00 56.44 100 LEU A CA 1
ATOM 717 C C . LEU A 1 100 ? -59.055 -3.557 106.941 1.00 56.44 100 LEU A C 1
ATOM 719 O O . LEU A 1 100 ? -59.833 -2.719 107.403 1.00 56.44 100 LEU A O 1
ATOM 723 N N . PRO A 1 101 ? -58.989 -3.846 105.627 1.00 57.44 101 PRO A N 1
ATOM 724 C CA . PRO A 1 101 ? -59.700 -3.108 104.575 1.00 57.44 101 PRO A CA 1
ATOM 725 C C . PRO A 1 101 ? -61.211 -2.979 104.828 1.00 57.44 101 PRO A C 1
ATOM 727 O O . PRO A 1 101 ? -61.810 -3.858 105.455 1.00 57.44 101 PRO A O 1
ATOM 730 N N . ASP A 1 102 ? -61.811 -1.885 104.345 1.00 59.72 102 ASP A N 1
ATOM 731 C CA . ASP A 1 102 ? -63.231 -1.544 104.550 1.00 59.72 102 ASP A CA 1
ATOM 732 C C . ASP A 1 102 ? -64.209 -2.476 103.814 1.00 59.72 102 ASP A C 1
ATOM 734 O O . ASP A 1 102 ? -65.381 -2.557 104.186 1.00 59.72 102 ASP A O 1
ATOM 738 N N . ASP A 1 103 ? -63.734 -3.241 102.829 1.00 59.22 103 ASP A N 1
ATOM 739 C CA . ASP A 1 103 ? -64.545 -4.238 102.134 1.00 59.22 103 ASP A CA 1
ATOM 740 C C . ASP A 1 103 ? -64.758 -5.497 102.985 1.00 59.22 103 ASP A C 1
ATOM 742 O O . ASP A 1 103 ? -63.839 -6.278 103.255 1.00 59.22 103 ASP A O 1
ATOM 746 N N . ALA A 1 104 ? -66.006 -5.714 103.408 1.00 63.94 104 ALA A N 1
ATOM 747 C CA . ALA A 1 104 ? -66.393 -6.799 104.312 1.00 63.94 104 ALA A CA 1
ATOM 748 C C . ALA A 1 104 ? -66.123 -8.204 103.734 1.00 63.94 104 ALA A C 1
ATOM 750 O O . ALA A 1 104 ? -65.748 -9.114 104.474 1.00 63.94 104 ALA A O 1
ATOM 751 N N . SER A 1 105 ? -66.267 -8.377 102.418 1.00 63.41 105 SER A N 1
ATOM 752 C CA . SER A 1 105 ? -65.980 -9.625 101.694 1.00 63.41 105 SER A CA 1
ATOM 753 C C . SER A 1 105 ? -64.484 -9.955 101.690 1.00 63.41 105 SER A C 1
ATOM 755 O O . SER A 1 105 ? -64.093 -11.087 101.985 1.00 63.41 105 SER A O 1
ATOM 757 N N . LEU A 1 106 ? -63.644 -8.952 101.433 1.00 64.94 106 LEU A N 1
ATOM 758 C CA . LEU A 1 106 ? -62.190 -9.077 101.441 1.00 64.94 106 LEU A CA 1
ATOM 759 C C . LEU A 1 106 ? -61.670 -9.354 102.858 1.00 64.94 106 LEU A C 1
ATOM 761 O O . LEU A 1 106 ? -60.825 -10.227 103.057 1.00 64.94 106 LEU A O 1
ATOM 765 N N . ARG A 1 107 ? -62.251 -8.686 103.863 1.00 66.38 107 ARG A N 1
ATOM 766 C CA . ARG A 1 107 ? -62.000 -8.939 105.291 1.00 66.38 107 ARG A CA 1
ATOM 767 C C . ARG A 1 107 ? -62.225 -10.400 105.663 1.00 66.38 107 ARG A C 1
ATOM 769 O O . ARG A 1 107 ? -61.369 -11.008 106.298 1.00 66.38 107 ARG A O 1
ATOM 776 N N . GLN A 1 108 ? -63.363 -10.959 105.254 1.00 68.19 108 GLN A N 1
ATOM 777 C CA . GLN A 1 108 ? -63.738 -12.340 105.555 1.00 68.19 108 GLN A CA 1
ATOM 778 C C . GLN A 1 108 ? -62.784 -13.343 104.884 1.00 68.19 108 GLN A C 1
ATOM 780 O O . G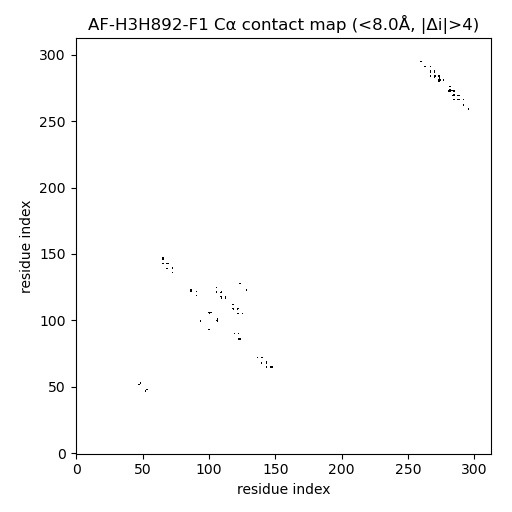LN A 1 108 ? -62.392 -14.332 105.503 1.00 68.19 108 GLN A O 1
ATOM 785 N N . SER A 1 109 ? -62.374 -13.065 103.642 1.00 65.31 109 SER A N 1
ATOM 786 C CA . SER A 1 109 ? -61.464 -13.928 102.880 1.00 65.31 109 SER A CA 1
ATOM 787 C C . SER A 1 109 ? -60.016 -13.873 103.385 1.00 65.31 109 SER A C 1
ATOM 789 O O . SER A 1 109 ? -59.327 -14.888 103.341 1.00 65.31 109 SER A O 1
ATOM 791 N N . ILE A 1 110 ? -59.558 -12.722 103.893 1.00 65.81 110 ILE A N 1
ATOM 792 C CA . ILE A 1 110 ? -58.224 -12.558 104.502 1.00 65.81 110 ILE A CA 1
ATOM 793 C C . ILE A 1 110 ? -58.171 -13.185 105.902 1.00 65.81 110 ILE A C 1
ATOM 795 O O . ILE A 1 110 ? -57.174 -13.807 106.252 1.00 65.81 110 ILE A O 1
ATOM 799 N N . LEU A 1 111 ? -59.237 -13.066 106.702 1.00 68.25 111 LEU A N 1
ATOM 800 C CA . LEU A 1 111 ? -59.305 -13.666 108.043 1.00 68.25 111 LEU A CA 1
ATOM 801 C C . LEU A 1 111 ? -59.455 -15.198 108.018 1.00 68.25 111 LEU A C 1
ATOM 803 O O . LEU A 1 111 ? -59.082 -15.857 108.984 1.00 68.25 111 LEU A O 1
ATOM 807 N N . GLY A 1 112 ? -59.998 -15.763 106.934 1.00 66.25 112 GLY A N 1
ATOM 808 C CA . GLY A 1 112 ? -60.106 -17.213 106.718 1.00 66.25 112 GLY A CA 1
ATOM 809 C C . GLY A 1 112 ? -58.884 -17.857 106.049 1.00 66.25 112 GLY A C 1
ATOM 810 O O . GLY A 1 112 ? -58.869 -19.071 105.849 1.00 66.25 112 GLY A O 1
ATOM 811 N N . ALA A 1 113 ? -57.878 -17.063 105.680 1.00 68.44 113 ALA A N 1
ATOM 812 C CA . ALA A 1 113 ? -56.668 -17.517 105.010 1.00 68.44 113 ALA A CA 1
ATOM 813 C C . ALA A 1 113 ? -55.653 -18.068 106.028 1.00 68.44 113 ALA A C 1
ATOM 815 O O . ALA A 1 113 ? -55.219 -17.364 106.935 1.00 68.44 113 ALA A O 1
ATOM 816 N N . ASN A 1 114 ? -55.236 -19.326 105.860 1.00 63.66 114 ASN A N 1
ATOM 817 C CA . ASN A 1 114 ? -54.315 -19.997 106.790 1.00 63.66 114 ASN A CA 1
ATOM 818 C C . ASN A 1 114 ? -52.841 -19.871 106.375 1.00 63.66 114 ASN A C 1
ATOM 820 O O . ASN A 1 114 ? -51.948 -20.354 107.073 1.00 63.66 114 ASN A O 1
ATOM 824 N N . SER A 1 115 ? -52.570 -19.236 105.234 1.00 67.12 115 SER A N 1
ATOM 825 C CA . SER A 1 115 ? -51.225 -19.010 104.724 1.00 67.12 115 SER A CA 1
ATOM 826 C C . SER A 1 115 ? -51.104 -17.665 104.007 1.00 67.12 115 SER A C 1
ATOM 828 O O . SER A 1 115 ? -52.074 -17.104 103.499 1.00 67.12 115 SER A O 1
ATOM 830 N N . LEU A 1 116 ? -49.871 -17.161 103.911 1.00 64.88 116 LEU A N 1
ATOM 831 C CA . LEU A 1 116 ? -49.550 -15.944 103.155 1.00 64.88 116 LEU A CA 1
ATOM 832 C C . LEU A 1 116 ? -49.922 -16.094 101.664 1.00 64.88 116 LEU A C 1
ATOM 834 O O . LEU A 1 116 ? -50.285 -15.119 101.014 1.00 64.88 116 LEU A O 1
ATOM 838 N N . ALA A 1 117 ? -49.902 -17.324 101.140 1.00 65.50 117 ALA A N 1
ATOM 839 C CA . ALA A 1 117 ? -50.369 -17.633 99.791 1.00 65.50 117 ALA A CA 1
ATOM 840 C C . ALA A 1 117 ? -51.890 -17.442 99.642 1.00 65.50 117 ALA A C 1
ATOM 842 O O . ALA A 1 117 ? -52.330 -16.889 98.637 1.00 65.50 117 ALA A O 1
ATOM 843 N N . ASP A 1 118 ? -52.680 -17.816 100.650 1.00 67.31 118 ASP A N 1
ATOM 844 C CA . ASP A 1 118 ? -54.142 -17.661 100.641 1.00 67.31 118 ASP A CA 1
ATOM 845 C C . ASP A 1 118 ? -54.559 -16.181 100.733 1.00 67.31 118 ASP A C 1
ATOM 847 O O . ASP A 1 118 ? -55.485 -15.748 100.046 1.00 67.31 118 ASP A O 1
ATOM 851 N N . ILE A 1 119 ? -53.812 -15.373 101.498 1.00 68.75 119 ILE A N 1
ATOM 852 C CA . ILE A 1 119 ? -53.993 -13.911 101.564 1.00 68.75 119 ILE A CA 1
ATOM 853 C C . ILE A 1 119 ? -53.688 -13.271 100.200 1.00 68.75 119 ILE A C 1
ATOM 855 O O . ILE A 1 119 ? -54.443 -12.423 99.727 1.00 68.75 119 ILE A O 1
ATOM 859 N N . LEU A 1 120 ? -52.613 -13.702 99.528 1.00 68.06 120 LEU A N 1
ATOM 860 C CA . LEU A 1 120 ? -52.265 -13.225 98.184 1.00 68.06 120 LEU A CA 1
ATOM 861 C C . LEU A 1 120 ? -53.324 -13.596 97.138 1.00 68.06 120 LEU A C 1
ATOM 863 O O . LEU A 1 120 ? -53.559 -12.819 96.215 1.00 68.06 120 LEU A O 1
ATOM 867 N N . VAL A 1 121 ? -53.971 -14.757 97.267 1.00 69.00 121 VAL A N 1
ATOM 868 C CA . VAL A 1 121 ? -55.076 -15.171 96.388 1.00 69.00 121 VAL A CA 1
ATOM 869 C C . VAL A 1 121 ? -56.318 -14.310 96.624 1.00 69.00 121 VAL A C 1
ATOM 871 O O . VAL A 1 121 ? -56.905 -13.848 95.651 1.00 69.00 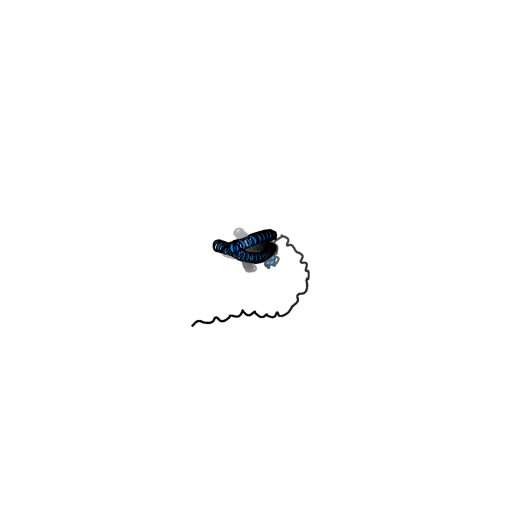121 VAL A O 1
ATOM 874 N N . ALA A 1 122 ? -56.675 -14.027 97.879 1.00 67.31 122 ALA A N 1
ATOM 875 C CA . ALA A 1 122 ? -57.807 -13.159 98.214 1.00 67.31 122 ALA A CA 1
ATOM 876 C C . ALA A 1 122 ? -57.620 -11.720 97.691 1.00 67.31 122 ALA A C 1
ATOM 878 O O . ALA A 1 122 ? -58.529 -11.156 97.089 1.00 67.31 122 ALA A O 1
ATOM 879 N N . VAL A 1 123 ? -56.417 -11.148 97.833 1.00 66.44 123 VAL A N 1
ATOM 880 C CA . VAL A 1 123 ? -56.087 -9.804 97.308 1.00 66.44 123 VAL A CA 1
ATOM 881 C C . VAL A 1 123 ? -56.061 -9.784 95.774 1.00 66.44 123 VAL A C 1
ATOM 883 O O . VAL A 1 123 ? -56.464 -8.805 95.150 1.00 66.44 123 VAL A O 1
ATOM 886 N N . ARG A 1 124 ? -55.628 -10.879 95.140 1.00 67.56 124 ARG A N 1
ATOM 887 C CA . ARG A 1 124 ? -55.670 -11.030 93.677 1.00 67.56 124 ARG A CA 1
ATOM 888 C C . ARG A 1 124 ? -57.080 -11.168 93.108 1.00 67.56 124 ARG A C 1
ATOM 890 O O . ARG A 1 124 ? -57.238 -10.906 91.927 1.00 67.56 124 ARG A O 1
ATOM 897 N N . GLN A 1 125 ? -58.061 -11.614 93.890 1.00 63.09 125 GLN A N 1
ATOM 898 C CA . GLN A 1 125 ? -59.452 -11.755 93.438 1.00 63.09 125 GLN A CA 1
ATOM 899 C C . GLN A 1 125 ? -60.201 -10.414 93.397 1.00 63.09 125 GLN A C 1
ATOM 901 O O . GLN A 1 125 ? -61.151 -10.281 92.629 1.00 63.09 125 GLN A O 1
ATOM 906 N N . ASP A 1 126 ? -59.759 -9.434 94.188 1.00 57.53 126 ASP A N 1
ATOM 907 C CA . ASP A 1 126 ? -60.328 -8.079 94.244 1.00 57.53 126 ASP A CA 1
ATOM 908 C C . ASP A 1 126 ? -59.737 -7.145 93.177 1.00 57.53 126 ASP A C 1
ATOM 910 O O . ASP A 1 126 ? -60.387 -6.240 92.653 1.00 57.53 126 ASP A O 1
ATOM 914 N N . VAL A 1 127 ? -58.504 -7.432 92.756 1.00 57.69 127 VAL A N 1
ATOM 915 C CA . VAL A 1 127 ? -57.971 -6.903 91.502 1.00 57.69 127 VAL A CA 1
ATOM 916 C C . VAL A 1 127 ? -58.619 -7.682 90.361 1.00 57.69 127 VAL A C 1
ATOM 918 O O . VAL A 1 127 ? -58.328 -8.857 90.173 1.00 57.69 127 VAL A O 1
ATOM 921 N N . ALA A 1 128 ? -59.523 -7.024 89.629 1.00 52.53 128 ALA A N 1
ATOM 922 C CA . ALA A 1 128 ? -60.331 -7.602 88.552 1.00 52.53 128 ALA A CA 1
ATOM 923 C C . ALA A 1 128 ? -59.603 -8.708 87.749 1.00 52.53 128 ALA A C 1
ATOM 925 O O . ALA A 1 128 ? -58.471 -8.477 87.299 1.00 52.53 128 ALA A O 1
ATOM 926 N N . PRO A 1 129 ? -60.232 -9.885 87.526 1.00 50.75 129 PRO A N 1
ATOM 927 C CA . PRO A 1 129 ? -59.609 -10.966 86.777 1.00 50.75 129 PRO A CA 1
ATOM 928 C C . PRO A 1 129 ? -59.250 -10.471 85.378 1.00 50.75 129 PRO A C 1
ATOM 930 O O . PRO A 1 129 ? -60.061 -9.841 84.696 1.00 50.75 129 PRO A O 1
ATOM 933 N N . LEU A 1 130 ? -58.009 -10.742 84.975 1.00 50.50 130 LEU A N 1
ATOM 934 C CA . LEU A 1 130 ? -57.513 -10.417 83.645 1.00 50.50 130 LEU A CA 1
ATOM 935 C C . LEU A 1 130 ? -58.478 -11.031 82.605 1.00 50.50 130 LEU A C 1
ATOM 937 O O . LEU A 1 130 ? -58.699 -12.244 82.653 1.00 50.50 130 LEU A O 1
ATOM 941 N N . PRO A 1 131 ? -59.020 -10.260 81.638 1.00 56.16 131 PRO A N 1
ATOM 942 C CA . PRO A 1 131 ? -59.422 -10.855 80.366 1.00 56.16 131 PRO A CA 1
ATOM 943 C C . PRO A 1 131 ? -58.198 -11.571 79.767 1.00 56.16 131 PRO A C 1
ATOM 945 O O . PRO A 1 131 ? -57.084 -11.375 80.246 1.00 56.16 131 PRO A O 1
ATOM 948 N N . ASP A 1 132 ? -58.371 -12.409 78.749 1.00 58.38 132 ASP A N 1
ATOM 949 C CA . ASP A 1 132 ? -57.354 -13.334 78.205 1.00 58.38 132 ASP A CA 1
ATOM 950 C C . ASP A 1 132 ? -56.153 -12.640 77.490 1.00 58.38 132 ASP A C 1
ATOM 952 O O . ASP A 1 132 ? -55.619 -13.095 76.478 1.00 58.38 132 ASP A O 1
ATOM 956 N N . THR A 1 133 ? -55.694 -11.502 78.020 1.00 68.25 133 THR A N 1
ATOM 957 C CA . THR A 1 133 ? -54.630 -10.626 77.532 1.00 68.25 133 THR A CA 1
ATOM 958 C C . THR A 1 133 ? -53.282 -11.327 77.487 1.00 68.25 133 THR A C 1
ATOM 960 O O . THR A 1 133 ? -52.413 -10.914 76.731 1.00 68.25 133 THR A O 1
ATOM 963 N N . ALA A 1 134 ? -53.074 -12.388 78.273 1.00 71.44 134 ALA A N 1
ATOM 964 C CA . ALA A 1 134 ? -51.851 -13.184 78.204 1.00 71.44 134 ALA A CA 1
ATOM 965 C C . ALA A 1 134 ? -51.725 -13.907 76.850 1.00 71.44 134 ALA A C 1
ATOM 967 O O . ALA A 1 134 ? -50.635 -13.930 76.273 1.00 71.44 134 ALA A O 1
ATOM 968 N N . SER A 1 135 ? -52.838 -14.434 76.322 1.00 79.94 135 SER A N 1
ATOM 969 C CA . SER A 1 135 ? -52.891 -15.053 74.994 1.00 79.94 135 SER A CA 1
ATOM 970 C C . SER A 1 135 ? -52.692 -14.009 73.894 1.00 79.94 135 SER A C 1
ATOM 972 O O . SER A 1 135 ? -51.867 -14.194 73.002 1.00 79.94 135 SER A O 1
ATOM 974 N N . GLU A 1 136 ? -53.370 -12.863 73.988 1.00 83.81 136 GLU A N 1
ATOM 975 C CA . GLU A 1 136 ? -53.234 -11.774 73.010 1.00 83.81 136 GLU A CA 1
ATOM 976 C C . GLU A 1 136 ? -51.814 -11.184 72.980 1.00 83.81 136 GLU A C 1
ATOM 978 O O . GLU A 1 136 ? -51.262 -10.917 71.912 1.00 83.81 136 GLU A O 1
ATOM 983 N N . VAL A 1 137 ? -51.173 -11.032 74.141 1.00 83.19 137 VAL A N 1
ATOM 984 C CA . VAL A 1 137 ? -49.782 -10.566 74.257 1.00 83.19 137 VAL A CA 1
ATOM 985 C C . VAL A 1 137 ? -48.804 -11.612 73.721 1.00 83.19 137 VAL A C 1
ATOM 987 O O . VAL A 1 137 ? -47.829 -11.248 73.058 1.00 83.19 137 VAL A O 1
ATOM 990 N N . ALA A 1 138 ? -49.051 -12.906 73.946 1.00 85.88 138 ALA A N 1
ATOM 991 C CA . ALA A 1 138 ? -48.265 -13.975 73.331 1.00 85.88 138 ALA A CA 1
ATOM 992 C C . ALA A 1 138 ? -48.389 -13.950 71.795 1.00 85.88 138 ALA A C 1
ATOM 994 O O . ALA A 1 138 ? -47.377 -14.017 71.090 1.00 85.88 138 ALA A O 1
ATOM 995 N N . ASP A 1 139 ? -49.595 -13.743 71.266 1.00 89.19 139 ASP A N 1
ATOM 996 C CA . ASP A 1 139 ? -49.846 -13.584 69.832 1.00 89.19 139 ASP A CA 1
ATOM 997 C C . ASP A 1 139 ? -49.181 -12.328 69.250 1.00 89.19 139 ASP A C 1
ATOM 999 O O . ASP A 1 139 ? -48.604 -12.370 68.160 1.00 89.19 139 ASP A O 1
ATOM 1003 N N . LEU A 1 140 ? -49.193 -11.203 69.969 1.00 88.19 140 LEU A N 1
ATOM 1004 C CA . LEU A 1 140 ? -48.480 -9.990 69.558 1.00 88.19 140 LEU A CA 1
ATOM 1005 C C . LEU A 1 140 ? -46.961 -10.198 69.554 1.00 88.19 140 LEU A C 1
ATOM 1007 O O . LEU A 1 140 ? -46.296 -9.769 68.611 1.00 88.19 140 LEU A O 1
ATOM 1011 N N . ARG A 1 141 ? -46.405 -10.922 70.535 1.00 88.88 141 ARG A N 1
ATOM 1012 C CA . ARG A 1 141 ? -44.974 -11.279 70.570 1.00 88.88 141 ARG A CA 1
ATOM 1013 C C . ARG A 1 141 ? -44.578 -12.193 69.412 1.00 88.88 141 ARG A C 1
ATOM 1015 O O . ARG A 1 141 ? -43.527 -11.987 68.804 1.00 88.88 141 ARG A O 1
ATOM 1022 N N . THR A 1 142 ? -45.407 -13.175 69.055 1.00 92.25 142 THR A N 1
ATOM 1023 C CA . THR A 1 142 ? -45.118 -14.053 67.906 1.00 92.25 142 THR A CA 1
ATOM 1024 C C . THR A 1 142 ? -45.209 -13.301 66.578 1.00 92.25 142 THR A C 1
ATOM 1026 O O . THR A 1 142 ? -44.333 -13.469 65.720 1.00 92.25 142 THR A O 1
ATOM 1029 N N . LYS A 1 143 ? -46.209 -12.422 66.414 1.00 90.00 143 LYS A N 1
ATOM 1030 C CA . LYS A 1 143 ? -46.339 -11.525 65.253 1.00 90.00 143 LYS A CA 1
ATOM 1031 C C . LYS A 1 143 ? -45.154 -10.568 65.150 1.00 90.00 143 LYS A C 1
ATOM 1033 O O . LYS A 1 143 ? -44.585 -10.449 64.064 1.00 90.00 143 LYS A O 1
ATOM 1038 N N . LEU A 1 144 ? -44.726 -9.975 66.267 1.00 89.75 144 LEU A N 1
ATOM 1039 C CA . LEU A 1 144 ? -43.540 -9.124 66.341 1.00 89.75 144 LEU A CA 1
ATOM 1040 C C . LEU A 1 144 ? -42.298 -9.888 65.871 1.00 89.75 144 LEU A C 1
ATOM 1042 O O . LEU A 1 144 ? -41.682 -9.499 64.881 1.00 89.75 144 LEU A O 1
ATOM 1046 N N . ALA A 1 145 ? -42.006 -11.042 66.473 1.00 90.12 145 ALA A N 1
ATOM 1047 C CA . ALA A 1 145 ? -40.854 -11.859 66.098 1.00 90.12 145 ALA A CA 1
ATOM 1048 C C . ALA A 1 145 ? -40.894 -12.301 64.622 1.00 90.12 145 ALA A C 1
ATOM 1050 O O . ALA A 1 145 ? -39.864 -12.365 63.950 1.00 90.12 145 ALA A O 1
ATOM 1051 N N . LYS A 1 146 ? -42.079 -12.610 64.075 1.00 90.00 146 LYS A N 1
ATOM 1052 C CA . LYS A 1 146 ? -42.240 -12.916 62.644 1.00 90.00 146 LYS A CA 1
ATOM 1053 C C . LYS A 1 146 ? -41.926 -11.696 61.776 1.00 90.00 146 LYS A C 1
ATOM 1055 O O . LYS A 1 146 ? -41.168 -11.827 60.817 1.00 90.00 146 LYS A O 1
ATOM 1060 N N . SER A 1 147 ? -42.474 -10.533 62.116 1.00 87.12 147 SER A N 1
ATOM 1061 C CA . SER A 1 147 ? -42.260 -9.291 61.369 1.00 87.12 147 SER A CA 1
ATOM 1062 C C . SER A 1 147 ? -40.798 -8.826 61.402 1.00 87.12 147 SER A C 1
ATOM 1064 O O . SER A 1 147 ? -40.263 -8.441 60.367 1.00 87.12 147 SER A O 1
ATOM 1066 N N . GLU A 1 148 ? -40.099 -8.977 62.530 1.00 89.19 148 GLU A N 1
ATOM 1067 C CA . GLU A 1 148 ? -38.672 -8.656 62.652 1.00 89.19 148 GLU A CA 1
ATOM 1068 C C . GLU A 1 148 ? -37.798 -9.562 61.782 1.00 89.19 148 GLU A C 1
ATOM 1070 O O . GLU A 1 148 ? -36.899 -9.077 61.094 1.00 89.19 148 GLU A O 1
ATOM 1075 N N . ARG A 1 149 ? -38.095 -10.869 61.726 1.00 92.50 149 ARG A N 1
ATOM 1076 C CA . ARG A 1 149 ? -37.401 -11.791 60.809 1.00 92.50 149 ARG A CA 1
ATOM 1077 C C . ARG A 1 149 ? -37.617 -11.407 59.347 1.00 92.50 149 ARG A C 1
ATOM 1079 O O . ARG A 1 149 ? -36.677 -11.470 58.556 1.00 92.50 149 ARG A O 1
ATOM 1086 N N . VAL A 1 150 ? -38.835 -11.001 58.981 1.00 91.00 150 VAL A N 1
ATOM 1087 C CA . VAL A 1 150 ? -39.149 -10.537 57.619 1.00 91.00 150 VAL A CA 1
ATOM 1088 C C . VAL A 1 150 ? -38.401 -9.240 57.302 1.00 91.00 150 VAL A C 1
ATOM 1090 O O . VAL A 1 150 ? -37.796 -9.147 56.233 1.00 91.00 150 VAL A O 1
ATOM 1093 N N . ALA A 1 151 ? -38.371 -8.280 58.230 1.00 86.62 151 ALA A N 1
ATOM 1094 C CA . ALA A 1 151 ? -37.638 -7.025 58.079 1.00 86.62 151 ALA A CA 1
ATOM 1095 C C . ALA A 1 151 ? -36.123 -7.257 57.937 1.00 86.62 151 ALA A C 1
ATOM 1097 O O . ALA A 1 151 ? -35.505 -6.708 57.027 1.00 86.62 151 ALA A O 1
ATOM 1098 N N . ALA A 1 152 ? -35.533 -8.136 58.754 1.00 91.25 152 ALA A N 1
ATOM 1099 C CA . ALA A 1 152 ? -34.119 -8.502 58.655 1.00 91.25 152 ALA A CA 1
ATOM 1100 C C . ALA A 1 152 ? -33.794 -9.206 57.325 1.00 91.25 152 ALA A C 1
ATOM 1102 O O . ALA A 1 152 ? -32.815 -8.871 56.657 1.00 91.25 152 ALA A O 1
ATOM 1103 N N . ALA A 1 153 ? -34.643 -10.143 56.886 1.00 92.94 153 ALA A N 1
ATOM 1104 C CA . ALA A 1 153 ? -34.485 -10.800 55.589 1.00 92.94 153 ALA A CA 1
ATOM 1105 C C . ALA A 1 153 ? -34.606 -9.805 54.424 1.00 92.94 153 ALA A C 1
ATOM 1107 O O . ALA A 1 153 ? -33.898 -9.926 53.424 1.00 92.94 153 ALA A O 1
ATOM 1108 N N . ARG A 1 154 ? -35.490 -8.811 54.551 1.00 91.19 154 ARG A N 1
ATOM 1109 C CA . ARG A 1 154 ? -35.654 -7.736 53.572 1.00 91.19 154 ARG A CA 1
ATOM 1110 C C . ARG A 1 154 ? -34.426 -6.831 53.510 1.00 91.19 154 ARG A C 1
ATOM 1112 O O . ARG A 1 154 ? -33.954 -6.580 52.405 1.00 91.19 154 ARG A O 1
ATOM 1119 N N . LEU A 1 155 ? -33.888 -6.410 54.655 1.00 93.00 155 LEU A N 1
ATOM 1120 C CA . LEU A 1 155 ? -32.657 -5.620 54.729 1.00 93.00 155 LEU A CA 1
ATOM 1121 C C . LEU A 1 155 ? -31.502 -6.353 54.035 1.00 93.00 155 LEU A C 1
ATOM 1123 O O . LEU A 1 155 ? -30.873 -5.797 53.142 1.00 93.00 155 LEU A O 1
ATOM 1127 N N . LYS A 1 156 ? -31.316 -7.643 54.339 1.00 94.81 156 LYS A N 1
ATOM 1128 C CA . LYS A 1 156 ? -30.269 -8.467 53.719 1.00 94.81 156 LYS A CA 1
ATOM 1129 C C . LYS A 1 156 ? -30.421 -8.580 52.196 1.00 94.81 156 LYS A C 1
ATOM 1131 O O . LYS A 1 156 ? -29.430 -8.558 51.469 1.00 94.81 156 LYS A O 1
ATOM 1136 N N . ARG A 1 157 ? -31.656 -8.689 51.686 1.00 95.25 157 ARG A N 1
ATOM 1137 C CA . ARG A 1 157 ? -31.914 -8.662 50.233 1.00 95.25 157 ARG A CA 1
ATOM 1138 C C . ARG A 1 157 ? -31.599 -7.298 49.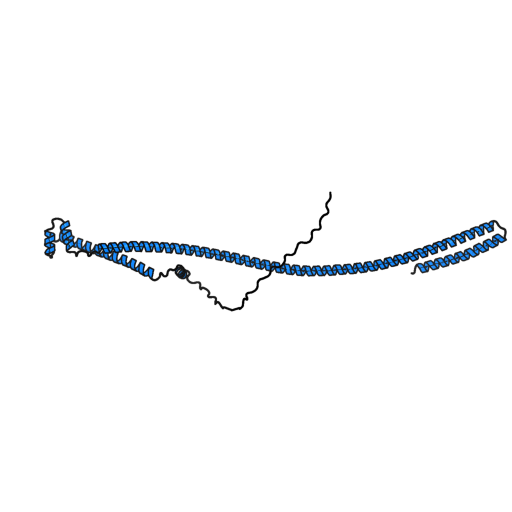624 1.00 95.25 157 ARG A C 1
ATOM 1140 O O . ARG A 1 157 ? -31.043 -7.258 48.533 1.00 95.25 157 ARG A O 1
ATOM 1147 N N . MET A 1 158 ? -31.920 -6.203 50.314 1.00 95.62 158 MET A N 1
ATOM 1148 C CA . MET A 1 158 ? -31.566 -4.854 49.861 1.00 95.62 158 MET A CA 1
ATOM 1149 C C . MET A 1 158 ? -30.049 -4.657 49.817 1.00 95.62 158 MET A C 1
ATOM 1151 O O . MET A 1 158 ? -29.539 -4.184 48.809 1.00 95.62 158 MET A O 1
ATOM 1155 N N . GLU A 1 159 ? -29.319 -5.079 50.849 1.00 94.75 159 GLU A N 1
ATOM 1156 C CA . GLU A 1 159 ? -27.850 -5.033 50.878 1.00 94.75 159 GLU A CA 1
ATOM 1157 C C . GLU A 1 159 ? -27.236 -5.845 49.729 1.00 94.75 159 GLU A C 1
ATOM 1159 O O . GLU A 1 159 ? -26.356 -5.354 49.023 1.00 94.75 159 GLU A O 1
ATOM 1164 N N . SER A 1 160 ? -27.752 -7.055 49.481 1.00 94.81 160 SER A N 1
ATOM 1165 C CA . SER A 1 160 ? -27.331 -7.883 48.345 1.00 94.81 160 SER A CA 1
ATOM 1166 C C . SER A 1 160 ? -27.611 -7.205 47.001 1.00 94.81 160 SER A C 1
ATOM 1168 O O . SER A 1 160 ? -26.752 -7.221 46.123 1.00 94.81 160 SER A O 1
ATOM 1170 N N . ALA A 1 161 ? -28.784 -6.587 46.836 1.00 94.50 161 ALA A N 1
ATOM 1171 C CA . ALA A 1 161 ? -29.148 -5.879 45.610 1.00 94.50 161 ALA A CA 1
ATOM 1172 C C . ALA A 1 161 ? -28.280 -4.629 45.384 1.00 94.50 161 ALA A C 1
ATOM 1174 O O . ALA A 1 161 ? -27.902 -4.342 44.251 1.00 94.50 161 ALA A O 1
ATOM 1175 N N . ILE A 1 162 ? -27.914 -3.908 46.450 1.00 95.56 162 ILE A N 1
ATOM 1176 C CA . ILE A 1 162 ? -26.985 -2.771 46.379 1.00 95.56 162 ILE A CA 1
ATOM 1177 C C . ILE A 1 162 ? -25.592 -3.247 45.953 1.00 95.56 162 ILE A C 1
ATOM 1179 O O . ILE A 1 162 ? -24.984 -2.645 45.068 1.00 95.56 162 ILE A O 1
ATOM 1183 N N . ALA A 1 163 ? -25.096 -4.343 46.533 1.00 95.25 163 ALA A N 1
ATOM 1184 C CA . ALA A 1 163 ? -23.805 -4.915 46.158 1.00 95.25 163 ALA A CA 1
ATOM 1185 C C . ALA A 1 163 ? -23.788 -5.390 44.693 1.00 95.25 163 ALA A C 1
ATOM 1187 O O . ALA A 1 163 ? -22.832 -5.131 43.959 1.00 95.25 163 ALA A O 1
ATOM 1188 N N . GLU A 1 164 ? -24.862 -6.040 44.240 1.00 96.56 164 GLU A N 1
ATOM 1189 C CA . GLU A 1 164 ? -25.006 -6.471 42.850 1.00 96.56 164 GLU A CA 1
ATOM 1190 C C . GLU A 1 164 ? -25.117 -5.277 41.892 1.00 96.56 164 GLU A C 1
ATOM 1192 O O . GLU A 1 164 ? -24.446 -5.250 40.859 1.00 96.56 164 GLU A O 1
ATOM 1197 N N . SER A 1 165 ? -25.869 -4.240 42.265 1.00 95.62 165 SER A N 1
ATOM 1198 C CA . SER A 1 165 ? -25.945 -2.982 41.518 1.00 95.62 165 SER A CA 1
ATOM 1199 C C . SER A 1 165 ? -24.565 -2.332 41.366 1.00 95.62 165 SER A C 1
ATOM 1201 O O . SER A 1 165 ? -24.153 -2.027 40.248 1.00 95.62 165 SER A O 1
ATOM 1203 N N . ALA A 1 166 ? -23.787 -2.226 42.446 1.00 95.56 166 ALA A N 1
ATOM 1204 C CA . ALA A 1 166 ? -22.424 -1.700 42.392 1.00 95.56 166 ALA A CA 1
ATOM 1205 C C . ALA A 1 166 ? -21.510 -2.539 41.477 1.00 95.56 166 ALA A C 1
ATOM 1207 O O . ALA A 1 166 ? -20.739 -1.992 40.685 1.00 95.56 166 ALA A O 1
ATOM 1208 N N . ASN A 1 167 ? -21.631 -3.869 41.525 1.00 97.56 167 ASN A N 1
ATOM 1209 C CA . ASN A 1 167 ? -20.875 -4.766 40.653 1.00 97.56 167 ASN A CA 1
ATOM 1210 C C . ASN A 1 167 ? -21.271 -4.613 39.172 1.00 97.56 167 ASN A C 1
ATOM 1212 O O . ASN A 1 167 ? -20.407 -4.551 38.295 1.00 97.56 167 ASN A O 1
ATOM 1216 N N . THR A 1 168 ? -22.569 -4.524 38.869 1.00 97.50 168 THR A N 1
ATOM 1217 C CA . THR A 1 168 ? -23.049 -4.295 37.494 1.00 97.50 168 THR A CA 1
ATOM 1218 C C . THR A 1 168 ? -22.616 -2.932 36.960 1.00 97.50 168 THR A C 1
ATOM 1220 O O . THR A 1 168 ? -22.171 -2.858 35.814 1.00 97.50 168 THR A O 1
ATOM 1223 N N . GLN A 1 169 ? -22.630 -1.891 37.796 1.00 96.81 169 GLN A N 1
ATOM 1224 C CA . GLN A 1 169 ? -22.121 -0.569 37.442 1.00 96.81 169 GLN A CA 1
ATOM 1225 C C . GLN A 1 169 ? -20.625 -0.618 37.111 1.00 96.81 169 GLN A C 1
ATOM 1227 O O . GLN A 1 169 ? -20.212 -0.150 36.054 1.00 96.81 169 GLN A O 1
ATOM 1232 N N . HIS A 1 170 ? -19.813 -1.282 37.938 1.00 98.06 170 HIS A N 1
ATOM 1233 C CA . HIS A 1 170 ? -18.386 -1.458 37.656 1.00 98.06 170 HIS A CA 1
ATOM 1234 C C . HIS A 1 170 ? -18.132 -2.219 36.337 1.00 98.06 170 HIS A C 1
ATOM 1236 O O . HIS A 1 170 ? -17.227 -1.881 35.562 1.00 98.06 170 HIS A O 1
ATOM 1242 N N . ARG A 1 171 ? -18.939 -3.250 36.044 1.00 98.06 171 ARG A N 1
ATOM 1243 C CA . ARG A 1 171 ? -18.872 -3.985 34.768 1.00 98.06 171 ARG A CA 1
ATOM 1244 C C . ARG A 1 171 ? -19.253 -3.094 33.585 1.00 98.06 171 ARG A C 1
ATOM 1246 O O . ARG A 1 171 ? -18.579 -3.155 32.558 1.00 98.06 171 ARG A O 1
ATOM 1253 N N . LEU A 1 172 ? -20.268 -2.244 33.734 1.00 98.38 172 LEU A N 1
ATOM 1254 C CA . LEU A 1 172 ? -20.667 -1.264 32.724 1.00 98.38 172 LEU A CA 1
ATOM 1255 C C . LEU A 1 172 ? -19.556 -0.231 32.475 1.00 98.38 172 LEU A C 1
ATOM 1257 O O . LEU A 1 172 ? -19.196 0.017 31.325 1.00 98.38 172 LEU A O 1
ATOM 1261 N N . ASP A 1 173 ? -18.942 0.304 33.527 1.00 98.06 173 ASP A N 1
ATOM 1262 C CA . ASP A 1 173 ? -17.823 1.253 33.431 1.00 98.06 173 ASP A CA 1
ATOM 1263 C C . ASP A 1 173 ? -16.581 0.621 32.778 1.00 98.06 173 ASP A C 1
ATOM 1265 O O . ASP A 1 173 ? -15.774 1.274 32.113 1.00 98.06 173 ASP A O 1
ATOM 1269 N N . THR A 1 174 ? -16.401 -0.687 32.942 1.00 98.25 174 THR A N 1
ATOM 1270 C CA . THR A 1 174 ? -15.325 -1.429 32.277 1.00 98.25 174 THR A CA 1
ATOM 1271 C C . THR A 1 174 ? -15.640 -1.654 30.798 1.00 98.25 174 THR A C 1
ATOM 1273 O O . THR A 1 174 ? -14.820 -1.312 29.944 1.00 98.25 174 THR A O 1
ATOM 1276 N N . ALA A 1 175 ? -16.851 -2.110 30.472 1.00 98.06 175 ALA A N 1
ATOM 1277 C CA . ALA A 1 175 ? -17.290 -2.310 29.091 1.00 98.06 175 ALA A CA 1
ATOM 1278 C C . ALA A 1 175 ? -17.316 -0.996 28.284 1.00 98.06 175 ALA A C 1
ATOM 1280 O O . ALA A 1 175 ? -16.916 -0.953 27.119 1.00 98.06 175 ALA A O 1
ATOM 1281 N N . THR A 1 176 ? -17.726 0.118 28.893 1.00 98.31 176 THR A N 1
ATOM 1282 C CA . THR A 1 176 ? -17.697 1.444 28.249 1.00 98.31 176 THR A CA 1
ATOM 1283 C C . THR A 1 176 ? -16.268 1.899 27.943 1.00 98.31 176 THR A C 1
ATOM 1285 O O . THR A 1 176 ? -16.006 2.399 26.846 1.00 98.31 176 THR A O 1
ATOM 1288 N N . ARG A 1 177 ? -15.309 1.655 28.847 1.00 98.19 177 ARG A N 1
ATOM 1289 C CA . ARG A 1 177 ? -13.882 1.914 28.587 1.00 98.19 177 ARG A CA 1
ATOM 1290 C C . ARG A 1 177 ? -13.328 1.033 27.469 1.00 98.19 177 ARG A C 1
ATOM 1292 O O . ARG A 1 177 ? -12.587 1.526 26.621 1.00 98.19 177 ARG A O 1
ATOM 1299 N N . GLU A 1 178 ? -13.678 -0.248 27.429 1.00 98.31 178 GLU A N 1
ATOM 1300 C CA . GLU A 1 178 ? -13.241 -1.157 26.361 1.00 98.31 178 GLU A CA 1
ATOM 1301 C C . GLU A 1 178 ? -13.828 -0.777 25.002 1.00 98.31 178 GLU A C 1
ATOM 1303 O O . GLU A 1 178 ? -13.092 -0.673 24.023 1.00 98.31 178 GLU A O 1
ATOM 1308 N N . THR A 1 179 ? -15.124 -0.473 24.931 1.00 98.12 179 THR A N 1
ATOM 1309 C CA . THR A 1 179 ? -15.749 -0.001 23.684 1.00 98.12 179 THR A CA 1
ATOM 1310 C C . THR A 1 179 ? -15.144 1.316 23.200 1.00 98.12 179 THR A C 1
ATOM 1312 O O . THR A 1 179 ? -14.977 1.499 21.995 1.00 98.12 179 THR A O 1
ATOM 1315 N N . ALA A 1 180 ? -14.749 2.220 24.104 1.00 98.19 180 ALA A N 1
ATOM 1316 C CA . ALA A 1 180 ? -14.013 3.428 23.738 1.00 98.19 180 ALA A CA 1
ATOM 1317 C C . ALA A 1 180 ? -12.625 3.111 23.150 1.00 98.19 180 ALA A C 1
ATOM 1319 O O . ALA A 1 180 ? -12.255 3.692 22.128 1.00 98.19 180 ALA A O 1
ATOM 1320 N N . LYS A 1 181 ? -11.884 2.153 23.730 1.00 98.44 181 LYS A N 1
ATOM 1321 C CA . LYS A 1 181 ? -10.598 1.680 23.179 1.00 98.44 181 LYS A CA 1
ATOM 1322 C C . LYS A 1 181 ? -10.772 1.086 21.780 1.00 98.44 181 LYS A C 1
ATOM 1324 O O . LYS A 1 181 ? -10.021 1.447 20.875 1.00 98.44 181 LYS A O 1
ATOM 1329 N N . TRP A 1 182 ? -11.778 0.234 21.584 1.00 98.00 182 TRP A N 1
ATOM 1330 C CA . TRP A 1 182 ? -12.067 -0.366 20.279 1.00 98.00 182 TRP A CA 1
ATOM 1331 C C . TRP A 1 182 ? -12.494 0.669 19.239 1.00 98.00 182 TRP A C 1
ATOM 1333 O O . TRP A 1 182 ? -12.018 0.618 18.108 1.00 98.00 182 TRP A O 1
ATOM 1343 N N . ARG A 1 183 ? -13.305 1.666 19.618 1.00 98.50 183 ARG A N 1
ATOM 1344 C CA . ARG A 1 183 ? -13.637 2.794 18.731 1.00 98.50 183 ARG A CA 1
ATOM 1345 C C . ARG A 1 183 ? -12.396 3.589 18.327 1.00 98.50 183 ARG A C 1
ATOM 1347 O O . ARG A 1 183 ? -12.229 3.876 17.146 1.00 98.50 183 ARG A O 1
ATOM 1354 N N . ALA A 1 184 ? -11.504 3.896 19.269 1.00 98.25 184 ALA A N 1
ATOM 1355 C CA . ALA A 1 184 ? -10.258 4.601 18.965 1.00 98.25 184 ALA A CA 1
ATOM 1356 C C . ALA A 1 184 ? -9.336 3.784 18.038 1.00 98.25 184 ALA A C 1
ATOM 1358 O O . ALA A 1 184 ? -8.752 4.335 17.108 1.00 98.25 184 ALA A O 1
ATOM 1359 N N . ALA A 1 185 ? -9.230 2.469 18.250 1.00 98.19 185 ALA A N 1
ATOM 1360 C CA . ALA A 1 185 ? -8.472 1.580 17.368 1.00 98.19 185 ALA A CA 1
ATOM 1361 C C . ALA A 1 185 ? -9.090 1.489 15.959 1.00 98.19 185 ALA A C 1
ATOM 1363 O O . ALA A 1 185 ? -8.373 1.546 14.959 1.00 98.19 185 ALA A O 1
ATOM 1364 N N . SER A 1 186 ? -10.420 1.409 15.865 1.00 98.31 186 SER A N 1
ATOM 1365 C CA . SER A 1 186 ? -11.144 1.417 14.589 1.00 98.31 186 SER A CA 1
ATOM 1366 C C . SER A 1 186 ? -10.944 2.725 13.818 1.00 98.31 186 SER A C 1
ATOM 1368 O O . SER A 1 186 ? -10.793 2.701 12.599 1.00 98.31 186 SER A O 1
ATOM 1370 N N . LEU A 1 187 ? -10.916 3.868 14.508 1.00 98.62 187 LEU A N 1
ATOM 1371 C CA . LEU A 1 187 ? -10.660 5.156 13.864 1.00 98.62 187 LEU A CA 1
ATOM 1372 C C . LEU A 1 187 ? -9.236 5.213 13.297 1.00 98.62 187 LEU A C 1
ATOM 1374 O O . LEU A 1 187 ? -9.064 5.474 12.112 1.00 98.62 187 LEU A O 1
ATOM 1378 N N . ARG A 1 188 ? -8.228 4.846 14.101 1.00 98.56 188 ARG A N 1
ATOM 1379 C CA . ARG A 1 188 ? -6.819 4.809 13.665 1.00 98.56 188 ARG A CA 1
ATOM 1380 C C . ARG A 1 188 ? -6.588 3.897 12.463 1.00 98.56 188 ARG A C 1
ATOM 1382 O O . ARG A 1 188 ? -5.818 4.228 11.571 1.00 98.56 188 ARG A O 1
ATOM 1389 N N . THR A 1 189 ? -7.230 2.729 12.442 1.00 98.12 189 THR A N 1
ATOM 1390 C CA . THR A 1 189 ? -7.119 1.804 11.302 1.00 98.12 189 THR A CA 1
ATOM 1391 C C . THR A 1 189 ? -7.779 2.373 10.050 1.00 98.12 189 THR A C 1
ATOM 1393 O O . THR A 1 189 ? -7.221 2.235 8.966 1.00 98.12 189 THR A O 1
ATOM 1396 N N . THR A 1 190 ? -8.905 3.077 10.192 1.00 98.38 190 THR A N 1
ATOM 1397 C CA . THR A 1 190 ? -9.566 3.773 9.077 1.00 98.38 190 THR A CA 1
ATOM 1398 C C . THR A 1 190 ? -8.680 4.886 8.510 1.00 98.38 190 THR A C 1
ATOM 1400 O O . THR A 1 190 ? -8.463 4.931 7.301 1.00 98.38 190 THR A O 1
ATOM 1403 N N . GLU A 1 191 ? -8.091 5.721 9.371 1.00 98.50 191 GLU A N 1
ATOM 1404 C CA . GLU A 1 191 ? -7.141 6.777 8.981 1.00 98.50 191 GLU A CA 1
ATOM 1405 C C . GLU A 1 191 ? -5.909 6.199 8.266 1.00 98.50 191 GLU A C 1
ATOM 1407 O O . GLU A 1 191 ? -5.457 6.727 7.247 1.00 98.50 191 GLU A O 1
ATOM 1412 N N . LEU A 1 192 ? -5.382 5.073 8.758 1.00 98.56 192 LEU A N 1
ATOM 1413 C CA . LEU A 1 192 ? -4.255 4.387 8.131 1.00 98.56 192 LEU A CA 1
ATOM 1414 C C . LEU A 1 192 ? -4.622 3.880 6.729 1.00 98.56 192 LEU A C 1
ATOM 1416 O O . LEU A 1 192 ? -3.871 4.119 5.783 1.00 98.56 192 LEU A O 1
ATOM 1420 N N . VAL A 1 193 ? -5.780 3.232 6.572 1.00 98.56 193 VAL A N 1
ATOM 1421 C CA . VAL A 1 193 ? -6.282 2.772 5.265 1.00 98.56 193 VAL A CA 1
ATOM 1422 C C . VAL A 1 193 ? -6.463 3.946 4.301 1.00 98.56 193 VAL A C 1
ATOM 1424 O O . VAL A 1 193 ? -6.068 3.853 3.139 1.00 98.56 193 VAL A O 1
ATOM 1427 N N . GLU A 1 194 ? -6.995 5.074 4.771 1.00 98.62 194 GLU A N 1
ATOM 1428 C CA . GLU A 1 194 ? -7.143 6.282 3.959 1.00 98.62 194 GLU A CA 1
ATOM 1429 C C . GLU A 1 194 ? -5.781 6.841 3.510 1.00 98.62 194 GLU A C 1
ATOM 1431 O O . GLU A 1 194 ? -5.587 7.145 2.328 1.00 98.62 194 GLU A O 1
ATOM 1436 N N . SER A 1 195 ? -4.796 6.888 4.414 1.00 98.56 195 SER A N 1
ATOM 1437 C CA . SER A 1 195 ? -3.429 7.320 4.091 1.00 98.56 195 SER A CA 1
ATOM 1438 C C . SER A 1 195 ? -2.734 6.395 3.077 1.00 98.56 195 SER A C 1
ATOM 1440 O O . SER A 1 195 ? -2.082 6.872 2.139 1.00 98.56 195 SER A O 1
ATOM 1442 N N . PHE A 1 196 ? -2.931 5.077 3.197 1.00 98.62 196 PHE A N 1
ATOM 1443 C CA . PHE A 1 196 ? -2.426 4.100 2.234 1.00 98.62 196 PHE A CA 1
ATOM 1444 C C . PHE A 1 196 ? -3.081 4.279 0.870 1.00 98.62 196 PHE A C 1
ATOM 1446 O O . PHE A 1 196 ? -2.374 4.343 -0.133 1.00 98.62 196 PHE A O 1
ATOM 1453 N N . ASN A 1 197 ? -4.405 4.436 0.819 1.00 98.69 197 ASN A N 1
ATOM 1454 C CA . ASN A 1 197 ? -5.125 4.673 -0.432 1.00 98.69 197 ASN A CA 1
ATOM 1455 C C . ASN A 1 197 ? -4.625 5.936 -1.143 1.00 98.69 197 ASN A C 1
ATOM 1457 O O . ASN A 1 197 ? -4.387 5.913 -2.352 1.00 98.69 197 ASN A O 1
ATOM 1461 N N . LYS A 1 198 ? -4.382 7.021 -0.397 1.00 98.56 198 LYS A N 1
ATOM 1462 C CA . LYS A 1 198 ? -3.786 8.247 -0.943 1.00 98.56 198 LYS A CA 1
ATOM 1463 C C . LYS A 1 198 ? -2.396 7.992 -1.532 1.00 98.56 198 LYS A C 1
ATOM 1465 O O . LYS A 1 198 ? -2.119 8.431 -2.647 1.00 98.56 198 LYS A O 1
ATOM 1470 N N . THR A 1 199 ? -1.551 7.252 -0.817 1.00 98.62 199 THR A N 1
ATOM 1471 C CA . THR A 1 199 ? -0.192 6.912 -1.268 1.00 98.62 199 THR A CA 1
ATOM 1472 C C . THR A 1 199 ? -0.222 6.036 -2.522 1.00 98.62 199 THR A C 1
ATOM 1474 O O . THR A 1 199 ? 0.508 6.297 -3.473 1.00 98.62 199 THR A O 1
ATOM 1477 N N . ILE A 1 200 ? -1.116 5.045 -2.581 1.00 98.62 200 ILE A N 1
ATOM 1478 C CA . ILE A 1 200 ? -1.307 4.187 -3.761 1.00 98.62 200 ILE A CA 1
ATOM 1479 C C . ILE A 1 200 ? -1.728 5.018 -4.975 1.00 98.62 200 ILE A C 1
ATOM 1481 O O . ILE A 1 200 ? -1.193 4.823 -6.066 1.00 98.62 200 ILE A O 1
ATOM 1485 N N . LEU A 1 201 ? -2.660 5.961 -4.807 1.00 98.62 201 LEU A N 1
ATOM 1486 C CA . LEU A 1 201 ? -3.086 6.843 -5.896 1.00 98.62 201 LEU A CA 1
ATOM 1487 C C . LEU A 1 201 ? -1.940 7.733 -6.394 1.00 98.62 201 LEU A C 1
ATOM 1489 O O . LEU A 1 201 ? -1.780 7.886 -7.605 1.00 98.62 201 LEU A O 1
ATOM 1493 N N . GLN A 1 202 ? -1.121 8.267 -5.485 1.00 98.56 202 GLN A N 1
ATOM 1494 C CA . GLN A 1 202 ? 0.067 9.049 -5.838 1.00 98.56 202 GLN A CA 1
ATOM 1495 C C . GLN A 1 202 ? 1.098 8.206 -6.596 1.00 98.56 202 GLN A C 1
ATOM 1497 O O . GLN A 1 202 ? 1.539 8.610 -7.668 1.00 98.56 202 GLN A O 1
ATOM 1502 N N . LEU A 1 203 ? 1.424 7.011 -6.097 1.00 98.50 203 LEU A N 1
ATOM 1503 C CA . LEU A 1 203 ? 2.361 6.098 -6.756 1.00 98.50 203 LEU A CA 1
ATOM 1504 C C . LEU A 1 203 ? 1.856 5.658 -8.132 1.00 98.50 203 LEU A C 1
ATOM 1506 O O . LEU A 1 203 ? 2.628 5.609 -9.084 1.00 98.50 203 LEU A O 1
ATOM 1510 N N . LYS A 1 204 ? 0.553 5.395 -8.270 1.00 98.50 204 LYS A N 1
ATOM 1511 C CA . LYS A 1 204 ? -0.060 5.058 -9.560 1.00 98.50 204 LYS A CA 1
ATOM 1512 C C . LYS A 1 204 ? 0.037 6.215 -10.557 1.00 98.50 204 LYS A C 1
ATOM 1514 O O . LYS A 1 204 ? 0.289 5.975 -11.736 1.00 98.50 204 LYS A O 1
ATOM 1519 N N . ALA A 1 205 ? -0.178 7.451 -10.104 1.00 98.38 205 ALA A N 1
ATOM 1520 C CA . ALA A 1 205 ? -0.025 8.633 -10.946 1.00 98.38 205 ALA A CA 1
ATOM 1521 C C . ALA A 1 205 ? 1.438 8.830 -11.371 1.00 98.38 205 ALA A C 1
ATOM 1523 O O . ALA A 1 205 ? 1.693 9.025 -12.556 1.00 98.38 205 ALA A O 1
ATOM 1524 N N . GLN A 1 206 ? 2.383 8.692 -10.435 1.00 98.25 206 GLN A N 1
ATOM 1525 C CA . GLN A 1 206 ? 3.814 8.807 -10.715 1.00 98.25 206 GLN A CA 1
ATOM 1526 C C . GLN A 1 206 ? 4.284 7.744 -11.714 1.00 98.25 206 GLN A C 1
ATOM 1528 O O . GLN A 1 206 ? 4.857 8.084 -12.742 1.00 98.25 206 GLN A O 1
ATOM 1533 N N . ALA A 1 207 ? 3.941 6.474 -11.485 1.00 98.38 207 ALA A N 1
ATOM 1534 C CA . ALA A 1 207 ? 4.307 5.379 -12.381 1.00 98.38 207 ALA A CA 1
ATOM 1535 C C . ALA A 1 207 ? 3.759 5.572 -13.804 1.00 98.38 207 ALA A C 1
ATOM 1537 O O . ALA A 1 207 ? 4.400 5.183 -14.777 1.00 98.38 207 ALA A O 1
ATOM 1538 N N . LYS A 1 208 ? 2.579 6.192 -13.946 1.00 98.50 208 LYS A N 1
ATOM 1539 C CA . LYS A 1 208 ? 2.024 6.530 -15.261 1.00 98.50 208 LYS A CA 1
ATOM 1540 C C . LYS A 1 208 ? 2.870 7.588 -15.975 1.00 98.50 208 LYS A C 1
ATOM 1542 O O . LYS A 1 208 ? 3.096 7.446 -17.172 1.00 98.50 208 LYS A O 1
ATOM 1547 N N . VAL A 1 209 ? 3.314 8.621 -15.260 1.00 98.44 209 VAL A N 1
ATOM 1548 C CA . VAL A 1 209 ? 4.181 9.673 -15.814 1.00 98.44 209 VAL A CA 1
ATOM 1549 C C . VAL A 1 209 ? 5.543 9.098 -16.199 1.00 98.44 209 VAL A C 1
ATOM 1551 O O . VAL A 1 209 ? 6.002 9.330 -17.314 1.00 98.44 209 VAL A O 1
ATOM 1554 N N . ASP A 1 210 ? 6.146 8.287 -15.331 1.00 98.38 210 ASP A N 1
ATOM 1555 C CA . ASP A 1 210 ? 7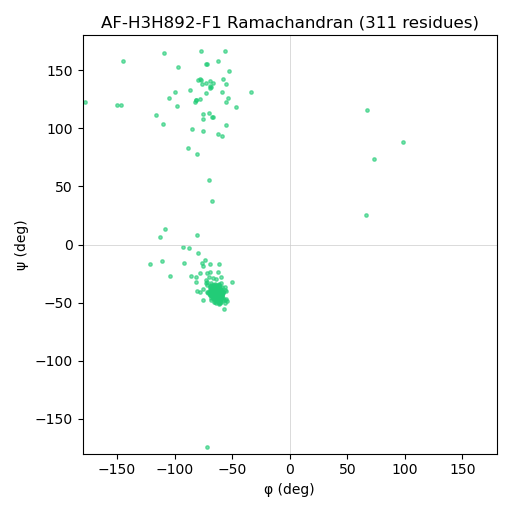.447 7.666 -15.594 1.00 98.38 210 ASP A CA 1
ATOM 1556 C C . ASP A 1 210 ? 7.381 6.732 -16.812 1.00 98.38 210 ASP A C 1
ATOM 1558 O O . ASP A 1 210 ? 8.243 6.781 -17.688 1.00 98.38 210 ASP A O 1
ATOM 1562 N N . LEU A 1 211 ? 6.310 5.936 -16.929 1.00 98.44 211 LEU A N 1
ATOM 1563 C CA . LEU A 1 211 ? 6.087 5.080 -18.095 1.00 98.44 211 LEU A CA 1
ATOM 1564 C C . LEU A 1 211 ? 5.936 5.893 -19.388 1.00 98.44 211 LEU A C 1
ATOM 1566 O O . LEU A 1 211 ? 6.459 5.491 -20.425 1.00 98.44 211 LEU A O 1
ATOM 1570 N N . GLN A 1 212 ? 5.227 7.026 -19.342 1.00 98.31 212 GLN A N 1
ATOM 1571 C CA . GLN A 1 212 ? 5.092 7.914 -20.499 1.00 98.31 212 GLN A CA 1
ATOM 1572 C C . GLN A 1 212 ? 6.448 8.493 -20.911 1.00 98.31 212 GLN A C 1
ATOM 1574 O O . G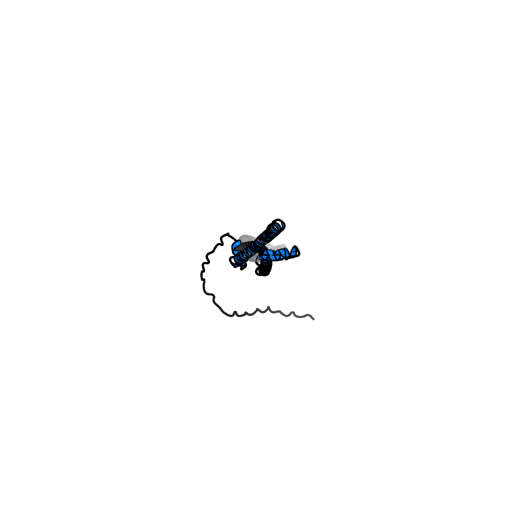LN A 1 212 ? 6.806 8.406 -22.085 1.00 98.31 212 GLN A O 1
ATOM 1579 N N . LEU A 1 213 ? 7.236 8.981 -19.952 1.00 98.38 213 LEU A N 1
ATOM 1580 C CA . LEU A 1 213 ? 8.572 9.514 -20.211 1.00 98.38 213 LEU A CA 1
ATOM 1581 C C . LEU A 1 213 ? 9.500 8.466 -20.843 1.00 98.38 213 LEU A C 1
ATOM 1583 O O . LEU A 1 213 ? 10.179 8.751 -21.829 1.00 98.38 213 LEU A O 1
ATOM 1587 N N . GLU A 1 214 ? 9.514 7.242 -20.313 1.00 98.19 214 GLU A N 1
ATOM 1588 C CA . GLU A 1 214 ? 10.316 6.156 -20.885 1.00 98.19 214 GLU A CA 1
ATOM 1589 C C . GLU A 1 214 ? 9.814 5.738 -22.275 1.00 98.19 214 GLU A C 1
ATOM 1591 O O . GLU A 1 214 ? 10.616 5.459 -23.169 1.00 98.19 214 GLU A O 1
ATOM 1596 N N . SER A 1 215 ? 8.500 5.773 -22.517 1.00 98.44 215 SER A N 1
ATOM 1597 C CA . SER A 1 215 ? 7.947 5.521 -23.855 1.00 98.44 215 SER A CA 1
ATOM 1598 C C . SER A 1 215 ? 8.378 6.582 -24.878 1.00 98.44 215 SER A C 1
ATOM 1600 O O . SER A 1 215 ? 8.696 6.259 -26.020 1.00 98.44 215 SER A O 1
ATOM 1602 N N . GLU A 1 216 ? 8.465 7.849 -24.476 1.00 98.44 216 GLU A N 1
ATOM 1603 C CA . GLU A 1 216 ? 8.931 8.928 -25.351 1.00 98.44 216 GLU A CA 1
ATOM 1604 C C . GLU A 1 216 ? 10.436 8.818 -25.626 1.00 98.44 216 GLU A C 1
ATOM 1606 O O . GLU A 1 216 ? 10.871 8.979 -26.770 1.00 98.44 216 GLU A O 1
ATOM 1611 N N . ARG A 1 217 ? 11.232 8.482 -24.599 1.00 98.31 217 ARG A N 1
ATOM 1612 C CA . ARG A 1 217 ? 12.681 8.247 -24.724 1.00 98.31 217 ARG A CA 1
ATOM 1613 C C . ARG A 1 217 ? 12.996 7.088 -25.660 1.00 98.31 217 ARG A C 1
ATOM 1615 O O . ARG A 1 217 ? 13.847 7.229 -26.536 1.00 98.31 217 ARG A O 1
ATOM 1622 N N . THR A 1 218 ? 12.300 5.966 -25.499 1.00 98.38 218 THR A N 1
ATOM 1623 C CA . THR A 1 218 ? 12.470 4.790 -26.364 1.00 98.38 218 THR A CA 1
ATOM 1624 C C . THR A 1 218 ? 12.099 5.111 -27.809 1.00 98.38 218 THR A C 1
ATOM 1626 O O . THR A 1 218 ? 12.906 4.866 -28.702 1.00 98.38 218 THR A O 1
ATOM 1629 N N . GLN A 1 219 ? 10.975 5.792 -28.048 1.00 98.50 219 GLN A N 1
ATOM 1630 C CA . GLN A 1 219 ? 10.612 6.248 -29.394 1.00 98.50 219 GLN A CA 1
ATOM 1631 C C . GLN A 1 219 ? 11.638 7.220 -29.999 1.00 98.50 219 GLN A C 1
ATOM 1633 O O . GLN A 1 219 ? 11.907 7.178 -31.199 1.00 98.50 219 GLN A O 1
ATOM 1638 N N . ALA A 1 220 ? 12.212 8.131 -29.208 1.00 98.25 220 ALA A N 1
ATOM 1639 C CA . ALA A 1 220 ? 13.253 9.039 -29.692 1.00 98.25 220 ALA A CA 1
ATOM 1640 C C . ALA A 1 220 ? 14.538 8.285 -30.081 1.00 98.25 220 ALA A C 1
ATOM 1642 O O . ALA A 1 220 ? 15.129 8.567 -31.130 1.00 98.25 220 ALA A O 1
ATOM 1643 N N . ALA A 1 221 ? 14.940 7.296 -29.281 1.00 98.25 221 ALA A N 1
ATOM 1644 C CA . ALA A 1 221 ? 16.072 6.429 -29.590 1.00 98.25 221 ALA A CA 1
ATOM 1645 C C . ALA A 1 221 ? 15.823 5.603 -30.864 1.00 98.25 221 ALA A C 1
ATOM 1647 O O . ALA A 1 221 ? 16.693 5.544 -31.731 1.00 98.25 221 ALA A O 1
ATOM 1648 N N . GLU A 1 222 ? 14.621 5.046 -31.034 1.00 98.38 222 GLU A N 1
ATOM 1649 C CA . GLU A 1 222 ? 14.232 4.308 -32.243 1.00 98.38 222 GLU A CA 1
ATOM 1650 C C . GLU A 1 222 ? 14.324 5.171 -33.505 1.00 98.38 222 GLU A C 1
ATOM 1652 O O . GLU A 1 222 ? 14.918 4.744 -34.495 1.00 98.38 222 GLU A O 1
ATOM 1657 N N . ARG A 1 223 ? 13.810 6.409 -33.467 1.00 98.38 223 ARG A N 1
ATOM 1658 C CA . ARG A 1 223 ? 13.937 7.356 -34.592 1.00 98.38 223 ARG A CA 1
ATOM 1659 C C . ARG A 1 223 ? 15.402 7.637 -34.929 1.00 98.38 223 ARG A C 1
ATOM 1661 O O . ARG A 1 223 ? 15.761 7.709 -36.101 1.00 98.38 223 ARG A O 1
ATOM 1668 N N . THR A 1 224 ? 16.252 7.759 -33.910 1.00 98.50 224 THR A N 1
ATOM 1669 C CA . THR A 1 224 ? 17.693 7.983 -34.095 1.00 98.50 224 THR A CA 1
ATOM 1670 C C . THR A 1 224 ? 18.360 6.779 -34.765 1.00 98.50 224 THR A C 1
ATOM 1672 O O . THR A 1 224 ? 19.100 6.948 -35.730 1.00 98.50 224 THR A O 1
ATOM 1675 N N . ILE A 1 225 ? 18.054 5.558 -34.313 1.00 98.50 225 ILE A N 1
ATOM 1676 C CA . ILE A 1 225 ? 18.569 4.317 -34.916 1.00 98.50 225 ILE A CA 1
ATOM 1677 C C . I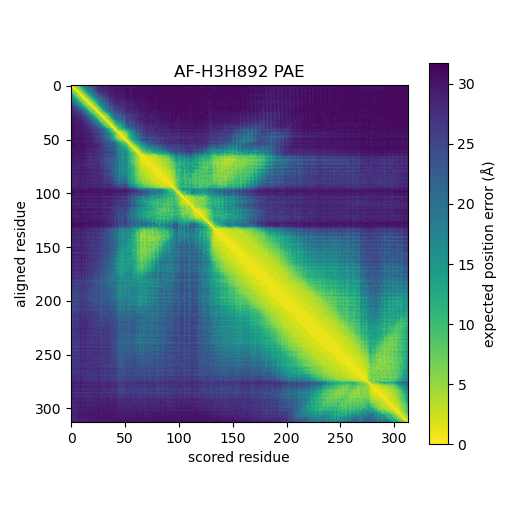LE A 1 225 ? 18.112 4.189 -36.373 1.00 98.50 225 ILE A C 1
ATOM 1679 O O . ILE A 1 225 ? 18.914 3.845 -37.238 1.00 98.50 225 ILE A O 1
ATOM 1683 N N . GLN A 1 226 ? 16.847 4.497 -36.669 1.00 98.50 226 GLN A N 1
ATOM 1684 C CA . GLN A 1 226 ? 16.333 4.493 -38.041 1.00 98.50 226 GLN A CA 1
ATOM 1685 C C . GLN A 1 226 ? 17.093 5.477 -38.938 1.00 98.50 226 GLN A C 1
ATOM 1687 O O . GLN A 1 226 ? 17.459 5.114 -40.055 1.00 98.50 226 GLN A O 1
ATOM 1692 N N . GLY A 1 227 ? 17.380 6.685 -38.440 1.00 98.50 227 GLY A N 1
ATOM 1693 C CA . GLY A 1 227 ? 18.199 7.670 -39.149 1.00 98.50 227 GLY A CA 1
ATOM 1694 C C . GLY A 1 227 ? 19.610 7.154 -39.443 1.00 98.50 227 GLY A C 1
ATOM 1695 O O . GLY A 1 227 ? 20.046 7.177 -40.592 1.00 98.50 227 GLY A O 1
ATOM 1696 N N . LEU A 1 228 ? 20.289 6.601 -38.434 1.00 98.38 228 LEU A N 1
ATOM 1697 C CA . LEU A 1 228 ? 21.632 6.032 -38.596 1.00 98.38 228 LEU A CA 1
ATOM 1698 C C . LEU A 1 228 ? 21.659 4.846 -39.571 1.00 98.38 228 LEU A C 1
ATOM 1700 O O . LEU A 1 228 ? 22.587 4.731 -40.367 1.00 98.38 228 LEU A O 1
ATOM 1704 N N . ASN A 1 229 ? 20.637 3.987 -39.557 1.00 98.50 229 ASN A N 1
ATOM 1705 C CA . ASN A 1 229 ? 20.527 2.878 -40.507 1.00 98.50 229 ASN A CA 1
ATOM 1706 C C . ASN A 1 229 ? 20.333 3.372 -41.948 1.00 98.50 229 ASN A C 1
ATOM 1708 O O . ASN A 1 229 ? 20.893 2.787 -42.873 1.00 98.50 229 ASN A O 1
ATOM 1712 N N . ALA A 1 230 ? 19.571 4.451 -42.149 1.00 98.19 230 ALA A N 1
ATOM 1713 C CA . ALA A 1 230 ? 19.412 5.058 -43.468 1.00 98.19 230 ALA A CA 1
ATOM 1714 C C . ALA A 1 230 ? 20.733 5.658 -43.980 1.00 98.19 230 ALA A C 1
ATOM 1716 O O . ALA A 1 230 ? 21.086 5.467 -45.144 1.00 98.19 230 ALA A O 1
ATOM 1717 N N . GLU A 1 231 ? 21.498 6.328 -43.111 1.00 98.38 231 GLU A N 1
ATOM 1718 C CA . GLU A 1 231 ? 22.839 6.816 -43.453 1.00 98.38 231 GLU A CA 1
ATOM 1719 C C . GLU A 1 231 ? 23.805 5.673 -43.778 1.00 98.38 231 GLU A C 1
ATOM 1721 O O . GLU A 1 231 ? 24.577 5.775 -44.734 1.00 98.38 231 GLU A O 1
ATOM 1726 N N . LEU A 1 232 ? 23.761 4.580 -43.010 1.00 98.44 232 LEU A N 1
ATOM 1727 C CA . LEU A 1 232 ? 24.585 3.400 -43.260 1.00 98.44 232 LEU A CA 1
ATOM 1728 C C . LEU A 1 232 ? 24.277 2.799 -44.636 1.00 98.44 232 LEU A C 1
ATOM 1730 O O . LEU A 1 232 ? 25.203 2.595 -45.415 1.00 98.44 232 LEU A O 1
ATOM 1734 N N . ALA A 1 233 ? 22.998 2.620 -44.974 1.00 98.31 233 ALA A N 1
ATOM 1735 C CA . ALA A 1 233 ? 22.583 2.106 -46.279 1.00 98.31 233 ALA A CA 1
ATOM 1736 C C . ALA A 1 233 ? 23.055 3.005 -47.441 1.00 98.31 233 ALA A C 1
ATOM 1738 O O . ALA A 1 233 ? 23.526 2.513 -48.467 1.00 98.31 233 ALA A O 1
ATOM 1739 N N . ALA A 1 234 ? 22.993 4.332 -47.278 1.00 98.25 234 ALA A N 1
ATOM 1740 C CA . ALA A 1 234 ? 23.504 5.271 -48.280 1.00 98.25 234 ALA A CA 1
ATOM 1741 C C . ALA A 1 234 ? 25.032 5.161 -48.457 1.00 98.25 234 ALA A C 1
ATOM 1743 O O . ALA A 1 234 ? 25.552 5.228 -49.577 1.00 98.25 234 ALA A O 1
ATOM 1744 N N . ARG A 1 235 ? 25.769 4.957 -47.356 1.00 98.31 235 ARG A N 1
ATOM 1745 C CA . ARG A 1 235 ? 27.221 4.729 -47.400 1.00 98.31 235 ARG A CA 1
ATOM 1746 C C . ARG A 1 235 ? 27.567 3.393 -48.048 1.00 98.31 235 ARG A C 1
ATOM 1748 O O . ARG A 1 235 ? 28.484 3.365 -48.860 1.00 98.31 235 ARG A O 1
ATOM 1755 N N . GLU A 1 236 ? 26.835 2.325 -47.745 1.00 98.38 236 GLU A N 1
ATOM 1756 C CA . GLU A 1 236 ? 27.005 1.013 -48.387 1.00 98.38 236 GLU A CA 1
ATOM 1757 C C . GLU A 1 236 ? 26.816 1.116 -49.905 1.00 98.38 236 GLU A C 1
ATOM 1759 O O . GLU A 1 236 ? 27.685 0.691 -50.663 1.00 98.38 236 GLU A O 1
ATOM 1764 N N . GLN A 1 237 ? 25.768 1.809 -50.362 1.00 98.19 237 GLN A N 1
ATOM 1765 C CA . GLN A 1 237 ? 25.550 2.058 -51.789 1.00 98.19 237 GLN A CA 1
ATOM 1766 C C . GLN A 1 237 ? 26.707 2.841 -52.434 1.00 98.19 237 GLN A C 1
ATOM 1768 O O . GLN A 1 237 ? 27.098 2.558 -53.571 1.00 98.19 237 GLN A O 1
ATOM 1773 N N . THR A 1 238 ? 27.265 3.817 -51.715 1.00 98.06 238 THR A N 1
ATOM 1774 C CA . THR A 1 238 ? 28.419 4.599 -52.184 1.00 98.06 238 THR A CA 1
ATOM 1775 C C . THR A 1 238 ? 29.666 3.723 -52.291 1.00 98.06 238 THR A C 1
ATOM 1777 O O . THR A 1 238 ? 30.373 3.781 -53.295 1.00 98.06 238 THR A O 1
ATOM 1780 N N . ILE A 1 239 ? 29.921 2.869 -51.296 1.00 98.12 239 ILE A N 1
ATOM 1781 C CA . ILE A 1 239 ? 31.033 1.909 -51.313 1.00 98.12 239 ILE A CA 1
ATOM 1782 C C . ILE A 1 239 ? 30.894 0.957 -52.503 1.00 98.12 239 ILE A C 1
ATOM 1784 O O . ILE A 1 239 ? 31.865 0.756 -53.230 1.00 98.12 239 ILE A O 1
ATOM 1788 N N . ASP A 1 240 ? 29.696 0.432 -52.759 1.00 98.25 240 ASP A N 1
ATOM 1789 C CA . ASP A 1 240 ? 29.437 -0.435 -53.912 1.00 98.25 240 ASP A CA 1
ATOM 1790 C C . ASP A 1 240 ? 29.689 0.284 -55.244 1.00 98.25 240 ASP A C 1
ATOM 1792 O O . ASP A 1 240 ? 30.218 -0.303 -56.193 1.00 98.25 240 ASP A O 1
ATOM 1796 N N . GLN A 1 241 ? 29.313 1.562 -55.336 1.00 97.75 241 GLN A N 1
ATOM 1797 C CA . GLN A 1 241 ? 29.568 2.382 -56.518 1.00 97.75 241 GLN A CA 1
ATOM 1798 C C . GLN A 1 241 ? 31.065 2.610 -56.742 1.00 97.75 241 GLN A C 1
ATOM 1800 O O . GLN A 1 241 ? 31.552 2.359 -57.847 1.00 97.75 241 GLN A O 1
ATOM 1805 N N . LEU A 1 242 ? 31.793 3.028 -55.704 1.00 97.00 242 LEU A N 1
ATOM 1806 C CA . LEU A 1 242 ? 33.245 3.212 -55.759 1.00 97.00 242 LEU A CA 1
ATOM 1807 C C . LEU A 1 242 ? 33.962 1.891 -56.073 1.00 97.00 242 LEU A C 1
ATOM 1809 O O . LEU A 1 242 ? 34.910 1.866 -56.856 1.00 97.00 242 LEU A O 1
ATOM 1813 N N . GLY A 1 243 ? 33.476 0.773 -55.528 1.00 97.44 243 GLY A N 1
ATOM 1814 C CA . GLY A 1 243 ? 33.983 -0.565 -55.822 1.00 97.44 243 GLY A CA 1
ATOM 1815 C C . GLY A 1 243 ? 33.881 -0.916 -57.308 1.00 97.44 243 GLY A C 1
ATOM 1816 O O . GLY A 1 243 ? 34.854 -1.398 -57.890 1.00 97.44 243 GLY A O 1
ATOM 1817 N N . ARG A 1 244 ? 32.745 -0.616 -57.958 1.00 96.88 244 ARG A N 1
ATOM 1818 C CA . ARG A 1 244 ? 32.587 -0.801 -59.415 1.00 96.88 244 ARG A CA 1
ATOM 1819 C C . ARG A 1 244 ? 33.559 0.069 -60.211 1.00 96.88 244 ARG A C 1
ATOM 1821 O O . ARG A 1 244 ? 34.244 -0.450 -61.091 1.00 96.88 244 ARG A O 1
ATOM 1828 N N . GLN A 1 245 ? 33.673 1.350 -59.861 1.00 95.94 245 GLN A N 1
ATOM 1829 C CA . GLN A 1 245 ? 34.600 2.276 -60.523 1.00 95.94 245 GLN A CA 1
ATOM 1830 C C . GLN A 1 245 ? 36.060 1.817 -60.402 1.00 95.94 245 GLN A C 1
ATOM 1832 O O . GLN A 1 245 ? 36.813 1.878 -61.373 1.00 95.94 245 GLN A O 1
ATOM 1837 N N . LEU A 1 246 ? 36.460 1.293 -59.241 1.00 96.00 246 LEU A N 1
ATOM 1838 C CA . LEU A 1 246 ? 37.806 0.760 -59.034 1.00 96.00 246 LEU A CA 1
ATOM 1839 C C . LEU A 1 246 ? 38.081 -0.473 -59.908 1.00 96.00 246 LEU A C 1
ATOM 1841 O O . LEU A 1 246 ? 39.169 -0.597 -60.473 1.00 96.00 246 LEU A O 1
ATOM 1845 N N . VAL A 1 247 ? 37.107 -1.379 -60.044 1.00 97.12 247 VAL A N 1
ATOM 1846 C CA . VAL A 1 247 ? 37.225 -2.553 -60.926 1.00 97.12 247 VAL A CA 1
ATOM 1847 C C . VAL A 1 247 ? 37.391 -2.123 -62.386 1.00 97.12 247 VAL A C 1
ATOM 1849 O O . VAL A 1 247 ? 38.279 -2.635 -63.071 1.00 97.12 247 VAL A O 1
ATOM 1852 N N . GLU A 1 248 ? 36.593 -1.160 -62.850 1.00 95.00 248 GLU A N 1
ATOM 1853 C CA . GLU A 1 248 ? 36.694 -0.599 -64.205 1.00 95.00 248 GLU A CA 1
ATOM 1854 C C . GLU A 1 248 ? 38.055 0.072 -64.446 1.00 95.00 248 GLU A C 1
ATOM 1856 O O . GLU A 1 248 ? 38.719 -0.206 -65.450 1.00 95.00 248 GLU A O 1
ATOM 1861 N N . ALA A 1 249 ? 38.523 0.886 -63.495 1.00 91.19 249 ALA A N 1
ATOM 1862 C CA . ALA A 1 249 ? 39.832 1.531 -63.562 1.00 91.19 249 ALA A CA 1
ATOM 1863 C C . ALA A 1 249 ? 40.979 0.505 -63.613 1.00 91.19 249 ALA A C 1
ATOM 1865 O O . ALA A 1 249 ? 41.900 0.635 -64.424 1.00 91.19 249 ALA A O 1
ATOM 1866 N N . ASN A 1 250 ? 40.908 -0.559 -62.807 1.00 95.06 250 ASN A N 1
ATOM 1867 C CA . ASN A 1 250 ? 41.911 -1.624 -62.797 1.00 95.06 250 ASN A CA 1
ATOM 1868 C C . ASN A 1 250 ? 41.915 -2.437 -64.107 1.00 95.06 250 ASN A C 1
ATOM 1870 O O . ASN A 1 250 ? 42.978 -2.815 -64.616 1.00 95.06 250 ASN A O 1
ATOM 1874 N N . ALA A 1 251 ? 40.740 -2.672 -64.701 1.00 94.44 251 ALA A N 1
ATOM 1875 C CA . ALA A 1 251 ? 40.629 -3.295 -66.018 1.00 94.44 251 ALA A CA 1
ATOM 1876 C C . ALA A 1 251 ? 41.286 -2.422 -6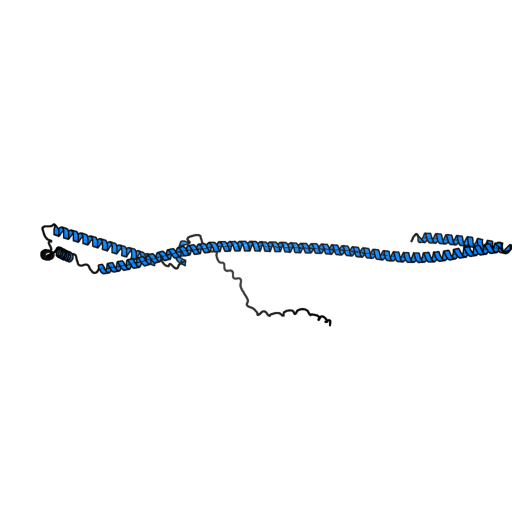7.102 1.00 94.44 251 ALA A C 1
ATOM 1878 O O . ALA A 1 251 ? 42.110 -2.918 -67.877 1.00 94.44 251 ALA A O 1
ATOM 1879 N N . ALA A 1 252 ? 41.008 -1.114 -67.108 1.00 90.62 252 ALA A N 1
ATOM 1880 C CA . ALA A 1 252 ? 41.633 -0.165 -68.029 1.00 90.62 252 ALA A CA 1
ATOM 1881 C C . ALA A 1 252 ? 43.164 -0.117 -67.859 1.00 90.62 252 ALA A C 1
ATOM 1883 O O . ALA A 1 252 ? 43.906 -0.181 -68.843 1.00 90.62 252 ALA A O 1
ATOM 1884 N N . GLN A 1 253 ? 43.657 -0.090 -66.617 1.00 89.62 253 GLN A N 1
ATOM 1885 C CA . GLN A 1 253 ? 45.091 -0.119 -66.325 1.00 89.62 253 GLN A CA 1
ATOM 1886 C C . GLN A 1 253 ? 45.756 -1.414 -66.814 1.00 89.62 253 GLN A C 1
ATOM 1888 O O . GLN A 1 253 ? 46.867 -1.377 -67.349 1.00 89.62 253 GLN A O 1
ATOM 1893 N N . THR A 1 254 ? 45.080 -2.557 -66.681 1.00 94.94 254 THR A N 1
ATOM 1894 C CA . THR A 1 254 ? 45.575 -3.846 -67.188 1.00 94.94 254 THR A CA 1
ATOM 1895 C C . THR A 1 254 ? 45.721 -3.827 -68.710 1.00 94.94 254 THR A C 1
ATOM 1897 O O . THR A 1 254 ? 46.758 -4.250 -69.231 1.00 94.94 254 THR A O 1
ATOM 1900 N N . VAL A 1 255 ? 44.736 -3.275 -69.430 1.00 92.12 255 VAL A N 1
ATOM 1901 C CA . VAL A 1 255 ? 44.803 -3.095 -70.892 1.00 92.12 255 VAL A CA 1
ATOM 1902 C C . VAL A 1 255 ? 45.979 -2.198 -71.273 1.00 92.12 255 VAL A C 1
ATOM 1904 O O . VAL A 1 255 ? 46.793 -2.580 -72.116 1.00 92.12 255 VAL A O 1
ATOM 1907 N N . LEU A 1 256 ? 46.121 -1.042 -70.618 1.00 89.25 256 LEU A N 1
ATOM 1908 C CA . LEU A 1 256 ? 47.224 -0.108 -70.861 1.00 89.25 256 LEU A CA 1
ATOM 1909 C C . LEU A 1 256 ? 48.589 -0.759 -70.626 1.00 89.25 256 LEU A C 1
ATOM 1911 O O . LEU A 1 256 ? 49.496 -0.609 -71.446 1.00 89.25 256 LEU A O 1
ATOM 1915 N N . ARG A 1 257 ? 48.730 -1.543 -69.552 1.00 89.19 257 ARG A N 1
ATOM 1916 C CA . ARG A 1 257 ? 49.953 -2.302 -69.263 1.00 89.19 257 ARG A CA 1
ATOM 1917 C C . ARG A 1 257 ? 50.256 -3.326 -70.356 1.00 89.19 257 ARG A C 1
ATOM 1919 O O . ARG A 1 257 ? 51.411 -3.451 -70.768 1.00 89.19 257 ARG A O 1
ATOM 1926 N N . GLY A 1 258 ? 49.237 -4.032 -70.849 1.00 92.81 258 GLY A N 1
ATOM 1927 C CA . GLY A 1 258 ? 49.367 -4.965 -71.970 1.00 92.81 258 GLY A CA 1
ATOM 1928 C C . GLY A 1 258 ? 49.839 -4.272 -73.252 1.00 92.81 258 GLY A C 1
ATOM 1929 O O . GLY A 1 258 ? 50.794 -4.725 -73.885 1.00 92.81 258 GLY A O 1
ATOM 1930 N N . VAL A 1 259 ? 49.234 -3.129 -73.589 1.00 89.44 259 VAL A N 1
ATOM 1931 C CA . VAL A 1 259 ? 49.612 -2.300 -74.745 1.00 89.44 259 VAL A CA 1
ATOM 1932 C C . VAL A 1 259 ? 51.051 -1.788 -74.618 1.00 89.44 259 VAL A C 1
ATOM 1934 O O . VAL A 1 259 ? 51.834 -1.940 -75.554 1.00 89.44 259 VAL A O 1
ATOM 1937 N N . ALA A 1 260 ? 51.433 -1.244 -73.460 1.00 84.06 260 ALA A N 1
ATOM 1938 C CA . ALA A 1 260 ? 52.792 -0.764 -73.207 1.00 84.06 260 ALA A CA 1
ATOM 1939 C C . ALA A 1 260 ? 53.834 -1.890 -73.324 1.00 84.06 260 ALA A C 1
ATOM 1941 O O . ALA A 1 260 ? 54.881 -1.702 -73.943 1.00 84.06 260 ALA A O 1
ATOM 1942 N N . THR A 1 261 ? 53.527 -3.078 -72.792 1.00 90.12 261 THR A N 1
ATOM 1943 C CA . THR A 1 261 ? 54.406 -4.255 -72.881 1.00 90.12 261 THR A CA 1
ATOM 1944 C C . THR A 1 261 ? 54.579 -4.714 -74.328 1.00 90.12 261 THR A C 1
ATOM 1946 O O . THR A 1 261 ? 55.696 -5.027 -74.739 1.00 90.12 261 THR A O 1
ATOM 1949 N N . LYS A 1 262 ? 53.491 -4.728 -75.114 1.00 90.88 262 LYS A N 1
ATOM 1950 C CA . LYS A 1 262 ? 53.546 -5.058 -76.542 1.00 90.88 262 LYS A CA 1
ATOM 1951 C C . LYS A 1 262 ? 54.437 -4.073 -77.290 1.00 90.88 262 LYS A C 1
ATOM 1953 O O . LYS A 1 262 ? 55.352 -4.504 -77.973 1.00 90.88 262 LYS A O 1
ATOM 1958 N N . TYR A 1 263 ? 54.218 -2.772 -77.107 1.00 85.94 263 TYR A N 1
ATOM 1959 C CA . TYR A 1 263 ? 55.068 -1.761 -77.725 1.00 85.94 263 TYR A CA 1
ATOM 1960 C C . TYR A 1 263 ? 56.532 -1.969 -77.340 1.00 85.94 263 TYR A C 1
ATOM 1962 O O . TYR A 1 263 ? 57.391 -2.055 -78.210 1.00 85.94 263 TYR A O 1
ATOM 1970 N N . PHE A 1 264 ? 56.846 -2.119 -76.054 1.00 83.94 264 PHE A N 1
ATOM 1971 C CA . PHE A 1 264 ? 58.228 -2.340 -75.632 1.00 83.94 264 PHE A CA 1
ATOM 1972 C C . PHE A 1 264 ? 58.875 -3.554 -76.325 1.00 83.94 264 PHE A C 1
ATOM 1974 O O . PHE A 1 264 ? 60.017 -3.458 -76.769 1.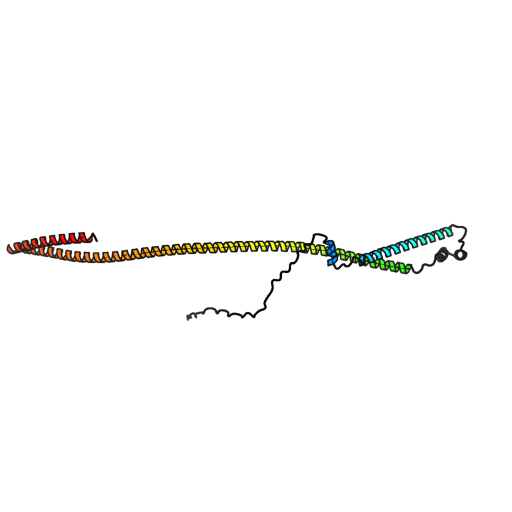00 83.94 264 PHE A O 1
ATOM 1981 N N . ARG A 1 265 ? 58.128 -4.652 -76.498 1.00 88.88 265 ARG A N 1
ATOM 1982 C CA . ARG A 1 265 ? 58.572 -5.821 -77.269 1.00 88.88 265 ARG A CA 1
ATOM 1983 C C . ARG A 1 265 ? 58.786 -5.499 -78.749 1.00 88.88 265 ARG A C 1
ATOM 1985 O O . ARG A 1 265 ? 59.861 -5.792 -79.257 1.00 88.88 265 ARG A O 1
ATOM 1992 N N . ASP A 1 266 ? 57.818 -4.866 -79.409 1.00 84.69 266 ASP A N 1
ATOM 1993 C CA . ASP A 1 266 ? 57.911 -4.486 -80.826 1.00 84.69 266 ASP A CA 1
ATOM 1994 C C . ASP A 1 266 ? 59.156 -3.600 -81.076 1.00 84.69 266 ASP A C 1
ATOM 1996 O O . ASP A 1 266 ? 59.873 -3.782 -82.062 1.00 84.69 266 ASP A O 1
ATOM 2000 N N . ALA A 1 267 ? 59.477 -2.682 -80.153 1.00 81.56 267 ALA A N 1
ATOM 2001 C CA . ALA A 1 267 ? 60.704 -1.880 -80.204 1.00 81.56 267 ALA A CA 1
ATOM 2002 C C . ALA A 1 267 ? 61.979 -2.714 -80.019 1.00 81.56 267 ALA A C 1
ATOM 2004 O O . ALA A 1 267 ? 62.957 -2.483 -80.733 1.00 81.56 267 ALA A O 1
ATOM 2005 N N . GLN A 1 268 ? 61.991 -3.663 -79.077 1.00 84.75 268 GLN A N 1
ATOM 2006 C CA . GLN A 1 268 ? 63.124 -4.574 -78.894 1.00 84.75 268 GLN A CA 1
ATOM 2007 C C . GLN A 1 268 ? 63.355 -5.435 -80.142 1.00 84.75 268 GLN A C 1
ATOM 2009 O O . GLN A 1 268 ? 64.485 -5.521 -80.618 1.00 84.75 268 GLN A O 1
ATOM 2014 N N . GLU A 1 269 ? 62.299 -6.019 -80.712 1.00 85.25 269 GLU A N 1
ATOM 2015 C CA . GLU A 1 269 ? 62.364 -6.811 -81.946 1.00 85.25 269 GLU A CA 1
ATOM 2016 C C . GLU A 1 269 ? 62.875 -5.970 -83.126 1.00 85.25 269 GLU A C 1
ATOM 2018 O O . GLU A 1 269 ? 63.783 -6.392 -83.844 1.00 85.25 269 GLU A O 1
ATOM 2023 N N . ALA A 1 270 ? 62.371 -4.740 -83.286 1.00 81.44 270 ALA A N 1
ATOM 2024 C CA . ALA A 1 270 ? 62.850 -3.812 -84.308 1.00 81.44 270 ALA A CA 1
ATOM 2025 C C . ALA A 1 270 ? 64.339 -3.461 -84.132 1.00 81.44 270 ALA A C 1
ATOM 2027 O O . ALA A 1 270 ? 65.077 -3.411 -85.118 1.00 81.44 270 ALA A O 1
ATOM 2028 N N . ALA A 1 271 ? 64.799 -3.245 -82.896 1.00 79.12 271 ALA A N 1
ATOM 2029 C CA . ALA A 1 271 ? 66.206 -2.976 -82.605 1.00 79.12 271 ALA A CA 1
ATOM 2030 C C . ALA A 1 271 ? 67.106 -4.183 -82.927 1.00 79.12 271 ALA A C 1
ATOM 2032 O O . ALA A 1 271 ? 68.151 -4.015 -83.554 1.00 79.12 271 ALA A O 1
ATOM 2033 N N . VAL A 1 272 ? 66.687 -5.405 -82.581 1.00 82.56 272 VAL A N 1
ATOM 2034 C CA . VAL A 1 272 ? 67.425 -6.641 -82.909 1.00 82.56 272 VAL A CA 1
ATOM 2035 C C . VAL A 1 272 ? 67.523 -6.852 -84.426 1.00 82.56 272 VAL A C 1
ATOM 2037 O O . VAL A 1 272 ? 68.598 -7.178 -84.939 1.00 82.56 272 VAL A O 1
ATOM 2040 N N . LEU A 1 273 ? 66.433 -6.620 -85.166 1.00 80.56 273 LEU A N 1
ATOM 2041 C CA . LEU A 1 273 ? 66.429 -6.686 -86.633 1.00 80.56 273 LEU A CA 1
ATOM 2042 C C . LEU A 1 273 ? 67.355 -5.636 -87.266 1.00 80.56 273 LEU A C 1
ATOM 2044 O O . LEU A 1 273 ? 68.028 -5.925 -88.253 1.00 80.56 273 LEU A O 1
ATOM 2048 N N . ALA A 1 274 ? 67.445 -4.435 -86.689 1.00 76.44 274 ALA A N 1
ATOM 2049 C CA . ALA A 1 274 ? 68.390 -3.413 -87.140 1.00 76.44 274 ALA A CA 1
ATOM 2050 C C . ALA A 1 274 ? 69.856 -3.804 -86.931 1.00 76.44 274 ALA A C 1
ATOM 2052 O O . ALA A 1 274 ? 70.696 -3.441 -87.746 1.00 76.44 274 ALA A O 1
ATOM 2053 N N . CYS A 1 275 ? 70.167 -4.526 -85.853 1.00 76.00 275 CYS A N 1
ATOM 2054 C CA . CYS A 1 275 ? 71.526 -4.992 -85.572 1.00 76.00 275 CYS A CA 1
ATOM 2055 C C . CYS A 1 275 ? 71.958 -6.179 -86.451 1.00 76.00 275 CYS A C 1
ATOM 2057 O O . CYS A 1 275 ? 73.152 -6.447 -86.544 1.00 76.00 275 CYS A O 1
ATOM 2059 N N . SER A 1 276 ? 71.013 -6.894 -87.071 1.00 76.94 276 SER A N 1
ATOM 2060 C CA . SER A 1 276 ? 71.266 -8.109 -87.866 1.00 76.94 276 SER A CA 1
ATOM 2061 C C . SER A 1 276 ? 71.030 -7.951 -89.377 1.00 76.94 276 SER A C 1
ATOM 2063 O O . SER A 1 276 ? 71.472 -8.802 -90.147 1.00 76.94 276 SER A O 1
ATOM 2065 N N . GLY A 1 277 ? 70.365 -6.880 -89.824 1.00 67.44 277 GLY A N 1
ATOM 2066 C CA . GLY A 1 277 ? 70.107 -6.577 -91.237 1.00 67.44 277 GLY A CA 1
ATOM 2067 C C . GLY A 1 277 ? 70.914 -5.387 -91.781 1.00 67.44 277 GLY A C 1
ATOM 2068 O O . GLY A 1 277 ? 71.461 -4.595 -91.024 1.00 67.44 277 GLY A O 1
ATOM 2069 N N . GLY A 1 278 ? 70.977 -5.244 -93.112 1.00 73.44 278 GLY A N 1
ATOM 2070 C CA . GLY A 1 278 ? 71.637 -4.109 -93.785 1.00 73.44 278 GLY A CA 1
ATOM 2071 C C . GLY A 1 278 ? 70.879 -2.774 -93.659 1.00 73.44 278 GLY A C 1
ATOM 2072 O O . GLY A 1 278 ? 69.839 -2.695 -93.007 1.00 73.44 278 GLY A O 1
ATOM 2073 N N . ASP A 1 279 ? 71.350 -1.721 -94.335 1.00 75.00 279 ASP A N 1
ATOM 2074 C CA . ASP A 1 279 ? 70.879 -0.326 -94.173 1.00 75.00 279 ASP A CA 1
ATOM 2075 C C . ASP A 1 279 ? 69.352 -0.123 -94.251 1.00 75.00 279 ASP A C 1
ATOM 2077 O O . ASP A 1 279 ? 68.784 0.732 -93.563 1.00 75.00 279 ASP A O 1
ATOM 2081 N N . TYR A 1 280 ? 68.655 -0.939 -95.047 1.00 74.62 280 TYR A N 1
ATOM 2082 C CA . TYR A 1 280 ? 67.193 -0.917 -95.138 1.00 74.62 280 TYR A CA 1
ATOM 2083 C C . TYR A 1 280 ? 66.502 -1.352 -93.830 1.00 74.62 280 TYR A C 1
ATOM 2085 O O . TYR A 1 280 ? 65.521 -0.731 -93.409 1.00 74.62 280 TYR A O 1
ATOM 2093 N N . ALA A 1 281 ? 67.027 -2.379 -93.153 1.00 74.81 281 ALA A N 1
ATOM 2094 C CA . ALA A 1 281 ? 66.503 -2.862 -91.874 1.00 74.81 281 ALA A CA 1
ATOM 2095 C C . ALA A 1 281 ? 66.697 -1.814 -90.769 1.00 74.81 281 ALA A C 1
ATOM 2097 O O . ALA A 1 281 ? 65.773 -1.549 -89.996 1.00 74.81 281 ALA A O 1
ATOM 2098 N N . LEU A 1 282 ? 67.848 -1.133 -90.767 1.00 74.88 282 LEU A N 1
ATOM 2099 C CA . LEU A 1 282 ? 68.136 -0.033 -89.848 1.00 74.88 282 LEU A CA 1
ATOM 2100 C C . LEU A 1 282 ? 67.174 1.151 -90.041 1.00 74.88 282 LEU A C 1
ATOM 2102 O O . LEU A 1 282 ? 66.647 1.694 -89.066 1.00 74.88 282 LEU A O 1
ATOM 2106 N N . ALA A 1 283 ? 66.903 1.551 -91.287 1.00 78.38 283 ALA A N 1
ATOM 2107 C CA . ALA A 1 283 ? 65.964 2.635 -91.581 1.00 78.38 283 ALA A CA 1
ATOM 2108 C C . ALA A 1 283 ? 64.520 2.287 -91.169 1.00 78.38 283 ALA A C 1
ATOM 2110 O O . ALA A 1 283 ? 63.804 3.138 -90.632 1.00 78.38 283 ALA A O 1
ATOM 2111 N N . ASN A 1 284 ? 64.090 1.040 -91.384 1.00 78.56 284 ASN A N 1
ATOM 2112 C CA . ASN A 1 284 ? 62.758 0.582 -90.989 1.00 78.56 284 ASN A CA 1
ATOM 2113 C C . ASN A 1 284 ? 62.593 0.500 -89.461 1.00 78.56 284 ASN A C 1
ATOM 2115 O O . ASN A 1 284 ? 61.574 0.936 -88.917 1.00 78.56 284 ASN A O 1
ATOM 2119 N N . ALA A 1 285 ? 63.613 0.013 -88.756 1.00 76.12 285 ALA A N 1
ATOM 2120 C CA . ALA A 1 285 ? 63.620 -0.028 -87.299 1.00 76.12 285 ALA A CA 1
ATOM 2121 C C . ALA A 1 285 ? 63.584 1.371 -86.679 1.00 76.12 285 ALA A C 1
ATOM 2123 O O . ALA A 1 285 ? 62.766 1.618 -85.796 1.00 76.12 285 ALA A O 1
ATOM 2124 N N . LYS A 1 286 ? 64.381 2.321 -87.196 1.00 79.00 286 LYS A N 1
ATOM 2125 C CA . LYS A 1 286 ? 64.333 3.728 -86.759 1.00 79.00 286 LYS A CA 1
ATOM 2126 C C . LYS A 1 286 ? 62.922 4.306 -86.880 1.00 79.00 286 LYS A C 1
ATOM 2128 O O . LYS A 1 286 ? 62.421 4.873 -85.917 1.00 79.00 286 LYS A O 1
ATOM 2133 N N . ARG A 1 287 ? 62.239 4.102 -88.016 1.00 81.25 287 ARG A N 1
ATOM 2134 C CA . ARG A 1 287 ? 60.846 4.563 -88.185 1.00 81.25 287 ARG A CA 1
ATOM 2135 C C . ARG A 1 287 ? 59.883 3.901 -87.203 1.00 81.25 287 ARG A C 1
ATOM 2137 O O . ARG A 1 287 ? 58.980 4.569 -86.708 1.00 81.25 287 ARG A O 1
ATOM 2144 N N . THR A 1 288 ? 60.050 2.608 -86.942 1.00 78.88 288 THR A N 1
ATOM 2145 C CA . THR A 1 288 ? 59.181 1.856 -86.024 1.00 78.88 288 THR A CA 1
ATOM 2146 C C . THR A 1 288 ? 59.349 2.352 -84.589 1.00 78.88 288 THR A C 1
ATOM 2148 O O . THR A 1 288 ? 58.357 2.674 -83.939 1.00 78.88 288 THR A O 1
ATOM 2151 N N . ILE A 1 289 ? 60.592 2.543 -84.143 1.00 76.94 289 ILE A N 1
ATOM 2152 C CA . ILE A 1 289 ? 60.921 3.087 -82.819 1.00 76.94 289 ILE A CA 1
ATOM 2153 C C . ILE A 1 289 ? 60.423 4.533 -82.678 1.00 76.94 289 ILE A C 1
ATOM 2155 O O . ILE A 1 289 ? 59.798 4.859 -81.673 1.00 76.94 289 ILE A O 1
ATOM 2159 N N . SER A 1 290 ? 60.616 5.394 -83.685 1.00 80.50 290 SER A N 1
ATOM 2160 C CA . SER A 1 290 ? 60.114 6.778 -83.647 1.00 80.50 290 SER A CA 1
ATOM 2161 C C . SER A 1 290 ? 58.586 6.849 -83.574 1.00 80.50 290 SER A C 1
ATOM 2163 O O . SER A 1 290 ? 58.051 7.575 -82.741 1.00 80.50 290 SER A O 1
ATOM 2165 N N . ARG A 1 291 ? 57.872 6.052 -84.383 1.00 80.25 291 ARG A N 1
ATOM 2166 C CA . ARG A 1 291 ? 56.399 5.971 -84.322 1.00 80.25 291 ARG A CA 1
ATOM 2167 C C . ARG A 1 291 ? 55.909 5.459 -82.974 1.00 80.25 291 ARG A C 1
ATOM 2169 O O . ARG A 1 291 ? 54.848 5.857 -82.503 1.00 80.25 291 ARG A O 1
ATOM 2176 N N . GLN A 1 292 ? 56.652 4.544 -82.367 1.00 75.75 292 GLN A N 1
ATOM 2177 C CA . GLN A 1 292 ? 56.303 4.026 -81.059 1.00 75.75 292 GLN A CA 1
ATOM 2178 C C . GLN A 1 292 ? 56.547 5.055 -79.954 1.00 75.75 292 GLN A C 1
ATOM 2180 O O . GLN A 1 292 ? 55.693 5.191 -79.086 1.00 75.75 292 GLN A O 1
ATOM 2185 N N . ALA A 1 293 ? 57.645 5.813 -80.009 1.00 74.75 293 ALA A N 1
ATOM 2186 C CA . ALA A 1 293 ? 57.924 6.889 -79.059 1.00 74.75 293 ALA A CA 1
ATOM 2187 C C . ALA A 1 293 ? 56.802 7.945 -79.047 1.00 74.75 293 ALA A C 1
ATOM 2189 O O . ALA A 1 293 ? 56.353 8.356 -77.980 1.00 74.75 293 ALA A O 1
ATOM 2190 N N . GLU A 1 294 ? 56.284 8.306 -80.223 1.00 79.88 294 GLU A N 1
ATOM 2191 C CA . GLU A 1 294 ? 55.152 9.229 -80.373 1.00 79.88 294 GLU A CA 1
ATOM 2192 C C . GLU A 1 294 ? 53.850 8.657 -79.780 1.00 79.88 294 GLU A C 1
ATOM 2194 O O . GLU A 1 294 ? 53.139 9.328 -79.033 1.00 79.88 294 GLU A O 1
ATOM 2199 N N . ARG A 1 295 ? 53.561 7.371 -80.022 1.00 77.94 295 ARG A N 1
ATOM 2200 C CA . ARG A 1 295 ? 52.379 6.699 -79.450 1.00 77.94 295 ARG A CA 1
ATOM 2201 C C . ARG A 1 295 ? 52.476 6.494 -77.939 1.00 77.94 295 ARG A C 1
ATOM 2203 O O . ARG A 1 295 ? 51.461 6.580 -77.252 1.00 77.94 295 ARG A O 1
ATOM 2210 N N . SER A 1 296 ? 53.669 6.219 -77.418 1.00 70.19 296 SER A N 1
ATOM 2211 C CA . SER A 1 296 ? 53.914 6.116 -75.978 1.00 70.19 296 SER A CA 1
ATOM 2212 C C . SER A 1 296 ? 53.697 7.457 -75.279 1.00 70.19 296 SER A C 1
ATOM 2214 O O . SER A 1 296 ? 53.100 7.474 -74.206 1.00 70.19 296 SER A O 1
ATOM 2216 N N . LEU A 1 297 ? 54.105 8.566 -75.902 1.00 75.81 297 LEU A N 1
ATOM 2217 C CA . LEU A 1 297 ? 53.857 9.911 -75.385 1.00 75.81 297 LEU A CA 1
ATOM 2218 C C . LEU A 1 297 ? 52.352 10.218 -75.311 1.00 75.81 297 LEU A C 1
ATOM 2220 O O . LEU A 1 297 ? 51.861 10.620 -74.260 1.00 75.81 297 LEU A O 1
ATOM 2224 N N . HIS A 1 298 ? 51.598 9.916 -76.372 1.00 73.75 298 HIS A N 1
ATOM 2225 C CA . HIS A 1 298 ? 50.142 10.098 -76.371 1.00 73.75 298 HIS A CA 1
ATOM 2226 C C . HIS A 1 298 ? 49.407 9.213 -75.353 1.00 73.75 298 HIS A C 1
ATOM 2228 O O . HIS A 1 298 ? 48.424 9.644 -74.751 1.00 73.75 298 HIS A O 1
ATOM 2234 N N . LEU A 1 299 ? 49.871 7.980 -75.125 1.00 69.19 299 LEU A N 1
ATOM 2235 C CA . LEU A 1 299 ? 49.302 7.120 -74.084 1.00 69.19 299 LEU A CA 1
ATOM 2236 C C . LEU A 1 299 ? 49.538 7.680 -72.678 1.00 69.19 299 LEU A C 1
ATOM 2238 O O . LEU A 1 299 ? 48.626 7.631 -71.857 1.00 69.19 299 LEU A O 1
ATOM 2242 N N . LEU A 1 300 ? 50.722 8.241 -72.416 1.00 70.12 300 LEU A N 1
ATOM 2243 C CA . LEU A 1 300 ? 51.041 8.908 -71.152 1.00 70.12 300 LEU A CA 1
ATOM 2244 C C . LEU A 1 300 ? 50.124 10.114 -70.904 1.00 70.12 300 LEU A C 1
ATOM 2246 O O . LEU A 1 300 ? 49.552 10.231 -69.820 1.00 70.12 300 LEU A O 1
ATOM 2250 N N . GLU A 1 301 ? 49.906 10.955 -71.915 1.00 72.31 301 GLU A N 1
ATOM 2251 C CA . GLU A 1 301 ? 48.991 12.102 -71.821 1.00 72.31 301 GLU A CA 1
ATOM 2252 C C . GLU A 1 301 ? 47.552 11.674 -71.501 1.00 72.31 301 GLU A C 1
ATOM 2254 O O . GLU A 1 301 ? 46.933 12.223 -70.588 1.00 72.31 301 GLU A O 1
ATOM 2259 N N . LEU A 1 302 ? 47.041 10.644 -72.184 1.00 68.19 302 LEU A N 1
ATOM 2260 C CA . LEU A 1 302 ? 45.697 10.108 -71.939 1.00 68.19 302 LEU A CA 1
ATOM 2261 C C . LEU A 1 302 ? 45.557 9.503 -70.535 1.00 68.19 302 LEU A C 1
ATOM 2263 O O . LEU A 1 302 ? 44.527 9.693 -69.887 1.00 68.19 302 LEU A O 1
ATOM 2267 N N . THR A 1 303 ? 46.588 8.819 -70.027 1.00 66.56 303 THR A N 1
ATOM 2268 C CA . THR A 1 303 ? 46.570 8.287 -68.654 1.00 66.56 303 THR A CA 1
ATOM 2269 C C . THR A 1 303 ? 46.608 9.376 -67.588 1.00 66.56 303 THR A C 1
ATOM 2271 O O . THR A 1 303 ? 45.881 9.276 -66.600 1.00 66.56 303 THR A O 1
ATOM 2274 N N . CYS A 1 304 ? 47.391 10.438 -67.797 1.00 61.72 304 CYS A N 1
ATOM 2275 C CA . CYS A 1 304 ? 47.449 11.578 -66.883 1.00 61.72 304 CYS A CA 1
ATOM 2276 C C . CYS A 1 304 ? 46.114 12.335 -66.847 1.00 61.72 304 CYS A C 1
ATOM 2278 O O . CYS A 1 304 ? 45.627 12.673 -65.770 1.00 61.72 304 CYS A O 1
ATOM 2280 N N . LEU A 1 305 ? 45.481 12.545 -68.006 1.00 61.19 305 LEU A N 1
ATOM 2281 C CA . LEU A 1 305 ? 44.167 13.191 -68.098 1.00 61.19 305 LEU A CA 1
ATOM 2282 C C . LEU A 1 305 ? 43.057 12.349 -67.450 1.00 61.19 305 LEU A C 1
ATOM 2284 O O . LEU A 1 305 ? 42.207 12.898 -66.746 1.00 61.19 305 LEU A O 1
ATOM 2288 N N . GLY A 1 306 ? 43.092 11.024 -67.629 1.00 61.94 306 GLY A N 1
ATOM 2289 C CA . GLY A 1 306 ? 42.149 10.099 -66.995 1.00 61.94 306 GLY A CA 1
ATOM 2290 C C . GLY A 1 306 ? 42.258 10.071 -65.466 1.00 61.94 306 GLY A C 1
ATOM 2291 O O . GLY A 1 306 ? 41.239 10.062 -64.781 1.00 61.94 306 GLY A O 1
ATOM 2292 N N . TRP A 1 307 ? 43.476 10.133 -64.917 1.00 58.22 307 TRP A N 1
ATOM 2293 C CA . TRP A 1 307 ? 43.698 10.222 -63.467 1.00 58.22 307 TRP A CA 1
ATOM 2294 C C . TRP A 1 307 ? 43.210 11.544 -62.867 1.00 58.22 307 TRP A C 1
ATOM 2296 O O . TRP A 1 307 ? 42.612 11.545 -61.796 1.00 58.22 307 TRP A O 1
ATOM 2306 N N . ILE A 1 308 ? 43.416 12.666 -63.562 1.00 54.47 308 ILE A N 1
ATOM 2307 C CA . ILE A 1 308 ? 42.977 13.987 -63.083 1.00 54.47 308 ILE A CA 1
ATOM 2308 C C . ILE A 1 308 ? 41.445 14.076 -63.027 1.00 54.47 308 ILE A C 1
ATOM 2310 O O . ILE A 1 308 ? 40.906 14.635 -62.075 1.00 54.47 308 ILE A O 1
ATOM 2314 N N . HIS A 1 309 ? 40.737 13.484 -63.994 1.00 52.56 309 HIS A N 1
ATOM 2315 C CA . HIS A 1 309 ? 39.272 13.411 -63.949 1.00 52.56 309 HIS A CA 1
ATOM 2316 C C . HIS A 1 309 ? 38.748 12.421 -62.897 1.00 52.56 309 HIS A C 1
ATOM 2318 O O . HIS A 1 309 ? 37.710 12.681 -62.298 1.00 52.56 309 HIS A O 1
ATOM 2324 N N . GLY A 1 310 ? 39.465 11.324 -62.630 1.00 51.41 310 GLY A N 1
ATOM 2325 C CA . GLY A 1 310 ? 39.082 10.333 -61.617 1.00 51.41 310 GLY A CA 1
ATOM 2326 C C . GLY A 1 310 ? 39.283 10.768 -60.158 1.00 51.41 310 GLY A C 1
ATOM 2327 O O . GLY A 1 310 ? 38.774 10.105 -59.267 1.00 51.41 310 GLY A O 1
ATOM 2328 N N . ILE A 1 311 ? 40.015 11.859 -59.900 1.00 48.38 311 ILE A N 1
ATOM 2329 C CA . ILE A 1 311 ? 40.242 12.418 -58.549 1.00 48.38 311 ILE A CA 1
ATOM 2330 C C . ILE A 1 311 ? 39.189 13.485 -58.178 1.00 48.38 311 ILE A C 1
ATOM 2332 O O . ILE A 1 311 ? 39.049 13.828 -57.007 1.00 48.38 311 ILE A O 1
ATOM 2336 N N . PHE A 1 312 ? 38.447 14.016 -59.157 1.00 39.19 312 PHE A N 1
ATOM 2337 C CA . PHE A 1 312 ? 37.519 15.145 -58.982 1.00 39.19 312 PHE A CA 1
ATOM 2338 C C . PHE A 1 312 ? 36.023 14.775 -59.053 1.00 39.19 312 PHE A C 1
ATOM 2340 O O . PHE A 1 312 ? 35.181 15.673 -59.127 1.00 39.19 312 PHE A O 1
ATOM 2347 N N . ILE A 1 313 ? 35.686 13.482 -58.996 1.00 42.72 313 ILE A N 1
ATOM 2348 C CA . ILE A 1 313 ? 34.319 12.951 -58.824 1.00 42.72 313 ILE A CA 1
ATOM 2349 C C . ILE A 1 313 ? 34.305 12.104 -57.554 1.00 42.72 313 ILE A C 1
ATOM 2351 O O . ILE A 1 313 ? 33.318 12.215 -56.795 1.00 42.72 313 ILE A O 1
#

Foldseek 3Di:
DDDDDDDDDDDDDDDDDDDDDDDDDDDDDDDDDPPPDDDPDDPPVVLCVVVPCPPPPPVVVLVVVLVVLVVVLVVVVVVVVVVVVVLVVVLVCCVPDPDDDPDPQLVVQCVPDPDPVSNSVSSVVVVPDDDPVVVVNVVSVVVSVVSVVVVVVVVVVVVVSVVVVVVVVVVVVVVVVVVVVVVVVVVVVVVVVVVVVVVVVVVVVVVVVVVVVVVVVVVVVVVVVVVVVVVVVVVVVVVVVVVVVVVVVVVVVVVLVVVVVVLVVQLVVLVVQLVVDPPVSVVVSVVSNVVSVVVVVVSVVVVVVVVVVVVVD

Mean predicted aligned error: 19.92 Å

Secondary structure (DSSP, 8-state):
--PPPP-PPPPPPPPPPPPPP--PPP-------------S--HHHHHHHHTT---TTHHHHHHHHHHHHHHHHHHHHHHHHHHHHHHHHHHHHHHH-SS--S-HHHHHHHHT--SHHHHHHHHHHHS-PPPSHHHHHHHHHHHHHHHHHHHHHHHHHHHHHHHHHHHHHHHHHHHHHHHHHHHHHHHHHHHHHHHHHHHHHHHHHHHHHHHHHHHHHHHHHHHHHHHHHHHHHHHHHHHHHHHHHHHHHHHHHHHHHHHHHHHHHHHHHHHHHHHHS-HHHHHHHHHHHHHHHHHHHHHHHHHHHHHHHHT--

Nearest PDB structures (foldseek):
  6z6o-assembly1_D  TM=3.258E-01  e=4.532E+00  Saccharomyces cerevisiae S288C

pLDDT: mean 75.66, std 20.79, range [27.16, 98.69]

Sequence (313 aa):
MVHSPSRAGPPATPAPVPPSEVSSMPGRARASARSHSPSPATPLLDLARLAGYDSSNLAAGEFAGLAEIRRVLAEHEESQKQRDAALASLVSLLLTSAPLPDDASLRQSILGANSLADILVAVRQDVAPLPDTASEVADLRTKLAKSERVAAARLKRMESAIAESANTQHRLDTATRETAKWRAASLRTTELVESFNKTILQLKAQAKVDLQLESERTQAAERTIQGLNAELAAREQTIDQLGRQLVEANAAQTVLRGVATKYFRDAQEAAVLACSGGDYALANAKRTISRQAERSLHLLELTCLGWIHGIFI